Protein AF-A0A1Y1JVY6-F1 (afdb_monomer)

Sequence (253 aa):
MSEDYILNLIKKNENCSENNEECKLQLFKDLDDEVAQISCESYGCSIREVIKESVINLELKKFYTFFFNNFFDIEKYSENACACLGAWIQKKKNDYIKSDTIMTEMASWENNMEKLFNFIKETNSNERNKFCEWNSTVSQCILSTKTQSVSFDTQARYTKTFTSIPKIPPNSFKSSIKNVFFVCFILLIILLLTFIFLINLGKIQKFLYNTWNVKFLISNYRKNSHQFENYDDFPFVSENERYNMHYMLENNS

Structure (mmCIF, N/CA/C/O backbone):
data_AF-A0A1Y1JVY6-F1
#
_entry.id   AF-A0A1Y1JVY6-F1
#
loop_
_atom_site.group_PDB
_atom_site.id
_atom_site.type_symbol
_atom_site.label_atom_id
_atom_site.label_alt_id
_atom_site.label_comp_id
_atom_site.label_asym_id
_atom_site.label_entity_id
_atom_site.label_seq_id
_atom_site.pdbx_PDB_ins_code
_atom_site.Cartn_x
_atom_site.Cartn_y
_atom_site.Cartn_z
_atom_site.occupancy
_atom_site.B_iso_or_equiv
_atom_site.auth_seq_id
_atom_site.auth_comp_id
_atom_site.auth_asym_id
_atom_site.auth_atom_id
_atom_site.pdbx_PDB_model_num
ATOM 1 N N . MET A 1 1 ? -21.927 9.565 -4.230 1.00 46.50 1 MET A N 1
ATOM 2 C CA . MET A 1 1 ? -20.595 9.622 -3.595 1.00 46.50 1 MET A CA 1
ATOM 3 C C . MET A 1 1 ? -20.193 8.197 -3.290 1.00 46.50 1 MET A C 1
ATOM 5 O O . MET A 1 1 ? -21.046 7.458 -2.813 1.00 46.50 1 MET A O 1
ATOM 9 N N . SER A 1 2 ? -18.973 7.804 -3.662 1.00 54.97 2 SER A N 1
ATOM 10 C CA . SER A 1 2 ? -18.409 6.512 -3.259 1.00 54.97 2 SER A CA 1
ATOM 11 C C . SER A 1 2 ? -18.249 6.523 -1.744 1.00 54.97 2 SER A C 1
ATOM 13 O O . SER A 1 2 ? -17.773 7.514 -1.199 1.00 54.97 2 SER A O 1
ATOM 15 N N . GLU A 1 3 ? -18.706 5.475 -1.073 1.00 68.75 3 GLU A N 1
ATOM 16 C CA . GLU A 1 3 ? -18.538 5.319 0.370 1.00 68.75 3 GLU A CA 1
ATOM 17 C C . GLU A 1 3 ? -17.042 5.166 0.695 1.00 68.75 3 GLU A C 1
ATOM 19 O O . GLU A 1 3 ? -16.315 4.530 -0.073 1.00 68.75 3 GLU A O 1
ATOM 24 N N . ASP A 1 4 ? -16.569 5.761 1.795 1.00 81.00 4 ASP A N 1
ATOM 25 C CA . ASP A 1 4 ? -15.179 5.605 2.235 1.00 81.00 4 ASP A CA 1
ATOM 26 C C . ASP A 1 4 ? -14.942 4.169 2.718 1.00 81.00 4 ASP A C 1
ATOM 28 O O . ASP A 1 4 ? -15.278 3.769 3.840 1.00 81.00 4 ASP A O 1
ATOM 32 N N . TYR A 1 5 ? -14.421 3.362 1.801 1.00 86.69 5 TYR A N 1
ATOM 33 C CA . TYR A 1 5 ? -14.306 1.926 1.976 1.00 86.69 5 TYR A CA 1
ATOM 34 C C . TYR A 1 5 ? -13.268 1.558 3.041 1.00 86.69 5 TYR A C 1
ATOM 36 O O . TYR A 1 5 ? -13.477 0.619 3.812 1.00 86.69 5 TYR A O 1
ATOM 44 N N . ILE A 1 6 ? -12.181 2.330 3.144 1.00 88.19 6 ILE A N 1
ATOM 45 C CA . ILE A 1 6 ? -11.149 2.112 4.163 1.00 88.19 6 ILE A CA 1
ATOM 46 C C . ILE A 1 6 ? -11.748 2.327 5.554 1.00 88.19 6 ILE A C 1
ATOM 48 O O . ILE A 1 6 ? -11.565 1.486 6.439 1.00 88.19 6 ILE A O 1
ATOM 52 N N . LEU A 1 7 ? -12.507 3.408 5.755 1.00 88.44 7 LEU A N 1
ATOM 53 C CA . LEU A 1 7 ? -13.179 3.668 7.025 1.00 88.44 7 LEU A CA 1
ATOM 54 C C . LEU A 1 7 ? -14.169 2.557 7.383 1.00 88.44 7 LEU A C 1
ATOM 56 O O . LEU A 1 7 ? -14.255 2.146 8.542 1.00 88.44 7 LEU A O 1
ATOM 60 N N . ASN A 1 8 ? -14.901 2.052 6.393 1.00 89.62 8 ASN A N 1
ATOM 61 C CA . ASN A 1 8 ? -15.856 0.967 6.586 1.00 89.62 8 ASN A CA 1
ATOM 62 C C . ASN A 1 8 ? -15.181 -0.343 7.007 1.00 89.62 8 ASN A C 1
ATOM 64 O O . ASN A 1 8 ? -15.677 -1.016 7.915 1.00 89.62 8 ASN A O 1
ATOM 68 N N . LEU A 1 9 ? -14.030 -0.684 6.424 1.00 90.00 9 LEU A N 1
ATOM 69 C CA . LEU A 1 9 ? -13.242 -1.846 6.847 1.00 90.00 9 LEU A CA 1
ATOM 70 C C . LEU A 1 9 ? -12.713 -1.698 8.276 1.00 90.00 9 LEU A C 1
ATOM 72 O O . LEU A 1 9 ? -12.758 -2.662 9.044 1.00 90.00 9 LEU A O 1
ATOM 76 N N . ILE A 1 10 ? -12.269 -0.497 8.657 1.00 88.25 10 ILE A N 1
ATOM 77 C CA . ILE A 1 10 ? -11.841 -0.212 10.032 1.00 88.25 10 ILE A CA 1
ATOM 78 C C . ILE A 1 10 ? -13.014 -0.424 10.997 1.00 88.25 10 ILE A C 1
ATOM 80 O O . ILE A 1 10 ? -12.903 -1.228 11.920 1.00 88.25 10 ILE A O 1
ATOM 84 N N . LYS A 1 11 ? -14.169 0.202 10.737 1.00 88.06 11 LYS A N 1
ATOM 85 C CA . LYS A 1 11 ? -15.381 0.081 11.572 1.00 88.06 11 LYS A CA 1
ATOM 86 C C . LYS A 1 11 ? -15.907 -1.349 11.674 1.00 88.06 11 LYS A C 1
ATOM 88 O O . LYS A 1 11 ? -16.340 -1.782 12.739 1.00 88.06 11 LYS A O 1
ATOM 93 N N . LYS A 1 12 ? -15.854 -2.117 10.583 1.00 86.75 12 LYS A N 1
ATOM 94 C CA . LYS A 1 12 ? -16.217 -3.544 10.580 1.00 86.75 12 LYS A CA 1
ATOM 95 C C . LYS A 1 12 ? -15.376 -4.330 11.593 1.00 86.75 12 LYS A C 1
ATOM 97 O O . LYS A 1 12 ? -15.912 -5.188 12.293 1.00 86.75 12 LYS A O 1
ATOM 102 N N . ASN A 1 13 ? -14.087 -4.013 11.694 1.00 84.06 13 ASN A N 1
ATOM 103 C CA . ASN A 1 13 ? -13.144 -4.698 12.576 1.00 84.06 13 ASN A CA 1
ATOM 104 C C . ASN A 1 13 ? -13.114 -4.138 14.014 1.00 84.06 13 ASN A C 1
ATOM 106 O O . ASN A 1 13 ? -12.553 -4.786 14.895 1.00 84.06 13 ASN A O 1
ATOM 110 N N . GLU A 1 14 ? -13.778 -3.010 14.301 1.00 81.12 14 GLU A N 1
ATOM 111 C CA . GLU A 1 14 ? -13.960 -2.505 15.677 1.00 81.12 14 GLU A CA 1
ATOM 112 C C . GLU A 1 14 ? -14.798 -3.448 16.556 1.00 81.12 14 GLU A C 1
ATOM 114 O O . GLU A 1 14 ? -14.671 -3.418 17.775 1.00 81.12 14 GLU A O 1
ATOM 119 N N . ASN A 1 15 ? -15.643 -4.294 15.955 1.00 75.56 15 ASN A N 1
ATOM 120 C CA . ASN A 1 15 ? -16.515 -5.244 16.663 1.00 75.56 15 ASN A CA 1
ATOM 121 C C . ASN A 1 15 ? -15.941 -6.667 16.748 1.00 75.56 15 ASN A C 1
ATOM 123 O O . ASN A 1 15 ? -16.681 -7.629 16.985 1.00 75.56 15 ASN A O 1
ATOM 127 N N . CYS A 1 16 ? -14.644 -6.817 16.510 1.00 77.50 16 CYS A N 1
ATOM 128 C CA . CYS A 1 16 ? -13.973 -8.103 16.533 1.00 77.50 16 CYS A CA 1
ATOM 129 C C . CYS A 1 16 ? -14.046 -8.763 17.930 1.00 77.50 16 CYS A C 1
ATOM 131 O O . CYS A 1 16 ? -13.965 -8.112 18.975 1.00 77.50 16 CYS A O 1
ATOM 133 N N . SER A 1 17 ? -14.276 -10.080 17.950 1.00 75.25 17 SER A N 1
ATOM 134 C CA . SER A 1 17 ? -14.470 -10.868 19.179 1.00 75.25 17 SER A CA 1
ATOM 135 C C . SER A 1 17 ? -13.177 -11.410 19.787 1.00 75.25 17 SER A C 1
ATOM 137 O O . SER A 1 17 ? -13.212 -11.991 20.869 1.00 75.25 17 SER A O 1
ATOM 139 N N . GLU A 1 18 ? -12.065 -11.281 19.073 1.00 79.81 18 GLU A N 1
ATOM 140 C CA . GLU A 1 18 ? -10.758 -11.800 19.471 1.00 79.81 18 GLU A CA 1
ATOM 141 C C . GLU A 1 18 ? -9.966 -10.743 20.254 1.00 79.81 18 GLU A C 1
ATOM 143 O O . GLU A 1 18 ? -10.499 -9.703 20.642 1.00 79.81 18 GLU A O 1
ATOM 148 N N . ASN A 1 19 ? -8.695 -11.017 20.554 1.00 84.00 19 ASN A N 1
ATOM 149 C CA . ASN A 1 19 ? -7.827 -10.024 21.185 1.00 84.00 19 ASN A CA 1
ATOM 150 C C . ASN A 1 19 ? -7.415 -8.927 20.179 1.00 84.00 19 ASN A C 1
ATOM 152 O O . ASN A 1 19 ? -7.434 -9.141 18.970 1.00 84.00 19 ASN A O 1
ATOM 156 N N . ASN A 1 20 ? -6.992 -7.762 20.685 1.00 83.38 20 ASN A N 1
ATOM 157 C CA . ASN A 1 20 ? -6.658 -6.593 19.858 1.00 83.38 20 ASN A CA 1
ATOM 158 C C . ASN A 1 20 ? -5.642 -6.888 18.732 1.00 83.38 20 ASN A C 1
ATOM 160 O O . ASN A 1 20 ? -5.796 -6.387 17.621 1.00 83.38 20 ASN A O 1
ATOM 164 N N . GLU A 1 21 ? -4.612 -7.700 18.994 1.00 85.50 21 GLU A N 1
ATOM 165 C CA . GLU A 1 21 ? -3.596 -8.014 17.979 1.00 85.50 21 GLU A CA 1
ATOM 166 C C . GLU A 1 21 ? -4.161 -8.890 16.858 1.00 85.50 21 GLU A C 1
ATOM 168 O O . GLU A 1 21 ? -3.872 -8.651 15.688 1.00 85.50 21 GLU A O 1
ATOM 173 N N . GLU A 1 22 ? -5.006 -9.864 17.187 1.00 86.38 22 GLU A N 1
ATOM 174 C CA . GLU A 1 22 ? -5.654 -10.729 16.198 1.00 86.38 22 GLU A CA 1
ATOM 175 C C . GLU A 1 22 ? -6.637 -9.939 15.326 1.00 86.38 22 GLU A C 1
ATOM 177 O O . GLU A 1 22 ? -6.573 -9.999 14.097 1.00 86.38 22 GLU A O 1
ATOM 182 N N . CYS A 1 23 ? -7.436 -9.068 15.947 1.00 87.25 23 CYS A N 1
ATOM 183 C CA . CYS A 1 23 ? -8.331 -8.152 15.243 1.00 87.25 23 CYS A CA 1
ATOM 184 C C . CYS A 1 23 ? -7.572 -7.207 14.304 1.00 87.25 23 CYS A C 1
ATOM 186 O O . CYS A 1 23 ? -8.002 -6.943 13.181 1.00 87.25 23 CYS A O 1
ATOM 188 N N . LYS A 1 24 ? -6.410 -6.712 14.739 1.00 89.31 24 LYS A N 1
ATOM 189 C CA . LYS A 1 24 ? -5.551 -5.843 13.931 1.00 89.31 24 LYS A CA 1
ATOM 190 C C . LYS A 1 24 ? -4.929 -6.596 12.758 1.00 89.31 24 LYS A C 1
ATOM 192 O O . LYS A 1 24 ? -4.881 -6.063 11.650 1.00 89.31 24 LYS A O 1
ATOM 197 N N . LEU A 1 25 ? -4.475 -7.830 12.977 1.00 90.38 25 LEU A N 1
ATOM 198 C CA . LEU A 1 25 ? -3.987 -8.697 11.905 1.00 90.38 25 LEU A CA 1
ATOM 199 C C . LEU A 1 25 ? -5.086 -8.980 10.878 1.00 90.38 25 LEU A C 1
ATOM 201 O O . LEU A 1 25 ? -4.812 -8.915 9.680 1.00 90.38 25 LEU A O 1
ATOM 205 N N . GLN A 1 26 ? -6.318 -9.229 11.328 1.00 91.62 26 GLN A N 1
ATOM 206 C CA . GLN A 1 26 ? -7.457 -9.445 10.441 1.00 91.62 26 GLN A CA 1
ATOM 207 C C . GLN A 1 26 ? -7.818 -8.182 9.651 1.00 91.62 26 GLN A C 1
ATOM 209 O O . GLN A 1 26 ? -7.972 -8.265 8.437 1.00 91.62 26 GLN A O 1
ATOM 214 N N . LEU A 1 27 ? -7.856 -7.007 10.290 1.00 92.94 27 LEU A N 1
ATOM 215 C CA . LEU A 1 27 ? -8.049 -5.728 9.599 1.00 92.94 27 LEU A CA 1
ATOM 216 C C . LEU A 1 27 ? -6.992 -5.511 8.508 1.00 92.94 27 LEU A C 1
ATOM 218 O O . LEU A 1 27 ? -7.317 -5.135 7.385 1.00 92.94 27 LEU A O 1
ATOM 222 N N . PHE A 1 28 ? -5.718 -5.743 8.827 1.00 94.19 28 PHE A N 1
ATOM 223 C CA . PHE A 1 28 ? -4.637 -5.562 7.860 1.00 94.19 28 PHE A CA 1
ATOM 224 C C . PHE A 1 28 ? -4.713 -6.569 6.722 1.00 94.19 28 PHE A C 1
ATOM 226 O O . PHE A 1 28 ? -4.396 -6.216 5.593 1.00 94.19 28 PHE A O 1
ATOM 233 N N . LYS A 1 29 ? -5.145 -7.798 7.005 1.00 94.00 29 LYS A N 1
ATOM 234 C CA . LYS A 1 29 ? -5.391 -8.801 5.976 1.00 94.00 29 LYS A CA 1
ATOM 235 C C . LYS A 1 29 ? -6.541 -8.387 5.058 1.00 94.00 29 LYS A C 1
ATOM 237 O O . LYS A 1 29 ? -6.348 -8.412 3.853 1.00 94.00 29 LYS A O 1
ATOM 242 N N . ASP A 1 30 ? -7.672 -7.948 5.614 1.00 93.69 30 ASP A N 1
ATOM 243 C CA . ASP A 1 30 ? -8.814 -7.449 4.838 1.00 93.69 30 ASP A CA 1
ATOM 244 C C . ASP A 1 30 ? -8.366 -6.300 3.911 1.00 93.69 30 ASP A C 1
ATOM 246 O O . ASP A 1 30 ? -8.620 -6.335 2.714 1.00 93.69 30 ASP A O 1
ATOM 250 N N . LEU A 1 31 ? -7.619 -5.318 4.429 1.00 94.81 31 LEU A N 1
ATOM 251 C CA . LEU A 1 31 ? -7.081 -4.216 3.620 1.00 94.81 31 LEU A CA 1
ATOM 252 C C . LEU A 1 31 ? -6.074 -4.689 2.554 1.00 94.81 31 LEU A C 1
ATOM 254 O O . LEU A 1 31 ? -6.042 -4.162 1.443 1.00 94.81 31 LEU A O 1
ATOM 258 N N . ASP A 1 32 ? -5.231 -5.668 2.882 1.00 94.88 32 ASP A N 1
ATOM 259 C CA . ASP A 1 32 ? -4.245 -6.225 1.956 1.00 94.88 32 ASP A CA 1
ATOM 260 C C . ASP A 1 32 ? -4.912 -7.004 0.810 1.00 94.88 32 ASP A C 1
ATOM 262 O O . ASP A 1 32 ? -4.487 -6.865 -0.341 1.00 94.88 32 ASP A O 1
ATOM 266 N N . ASP A 1 33 ? -5.958 -7.776 1.114 1.00 94.25 33 ASP A N 1
ATOM 267 C CA . ASP A 1 33 ? -6.742 -8.546 0.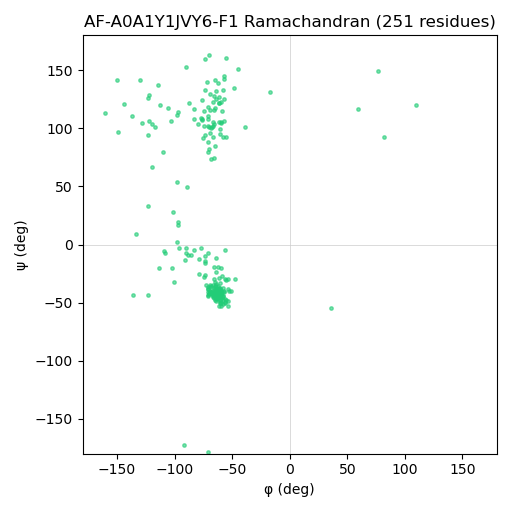144 1.00 94.25 33 ASP A CA 1
ATOM 268 C C . ASP A 1 33 ? -7.455 -7.613 -0.850 1.00 94.25 33 ASP A C 1
ATOM 270 O O . ASP A 1 33 ? -7.525 -7.908 -2.043 1.00 94.25 33 ASP A O 1
ATOM 274 N N . GLU A 1 34 ? -7.917 -6.451 -0.393 1.00 93.19 34 GLU A N 1
ATOM 275 C CA . GLU A 1 34 ? -8.564 -5.436 -1.234 1.00 93.19 34 GLU A CA 1
ATOM 276 C C . GLU A 1 34 ? -7.576 -4.745 -2.179 1.00 93.19 34 GLU A C 1
ATOM 278 O O . GLU A 1 34 ? -7.841 -4.597 -3.374 1.00 93.19 34 GLU A O 1
ATOM 283 N N . VAL A 1 35 ? -6.378 -4.405 -1.691 1.00 92.50 35 VAL A N 1
ATOM 284 C CA . VAL A 1 35 ? -5.298 -3.904 -2.559 1.00 92.50 35 VAL A CA 1
ATOM 285 C C . VAL A 1 35 ? -4.933 -4.942 -3.624 1.00 92.50 35 VAL A C 1
ATOM 287 O O . VAL A 1 35 ? -4.707 -4.585 -4.782 1.00 92.50 35 VAL A O 1
ATOM 290 N N . ALA A 1 36 ? -4.882 -6.226 -3.256 1.00 90.94 36 ALA A N 1
ATOM 291 C CA . ALA A 1 36 ? -4.521 -7.303 -4.174 1.00 90.94 36 ALA A CA 1
ATOM 292 C C . ALA A 1 36 ? -5.544 -7.494 -5.308 1.00 90.94 36 ALA A C 1
ATOM 294 O O . ALA A 1 36 ? -5.153 -7.884 -6.412 1.00 90.94 36 ALA A O 1
ATOM 295 N N . GLN A 1 37 ? -6.822 -7.188 -5.055 1.00 89.44 37 GLN A N 1
ATOM 296 C CA . GLN A 1 37 ? -7.905 -7.263 -6.041 1.00 89.44 37 GLN A CA 1
ATOM 297 C C . GLN A 1 37 ? -7.866 -6.139 -7.086 1.00 89.44 37 GLN A C 1
ATOM 299 O O . GLN A 1 37 ? -8.516 -6.257 -8.127 1.00 89.44 37 GLN A O 1
ATOM 304 N N . ILE A 1 38 ? -7.091 -5.070 -6.865 1.00 86.25 38 ILE A N 1
ATOM 305 C CA . ILE A 1 38 ? -6.953 -4.007 -7.862 1.00 86.25 38 ILE A CA 1
ATOM 306 C C . ILE A 1 38 ? -6.253 -4.538 -9.113 1.00 86.25 38 ILE A C 1
ATOM 308 O O . ILE A 1 38 ? -5.063 -4.868 -9.107 1.00 86.25 38 ILE A O 1
ATOM 312 N N . SER A 1 39 ? -6.991 -4.539 -10.223 1.00 84.12 39 SER A N 1
ATOM 313 C CA . SER A 1 39 ? -6.426 -4.766 -11.548 1.00 84.12 39 SER A CA 1
ATOM 314 C C . SER A 1 39 ? -5.847 -3.467 -12.103 1.00 84.12 39 SER A C 1
ATOM 316 O O . SER A 1 39 ? -6.565 -2.502 -12.353 1.00 84.12 39 SER A O 1
ATOM 318 N N . CYS A 1 40 ? -4.535 -3.462 -12.325 1.00 77.94 40 CYS A N 1
ATOM 319 C CA . CYS A 1 40 ? -3.830 -2.389 -13.027 1.00 77.94 40 CYS A CA 1
ATOM 320 C C . CYS A 1 40 ? -3.601 -2.715 -14.516 1.00 77.94 40 CYS A C 1
ATOM 322 O O . CYS A 1 40 ? -2.684 -2.158 -15.124 1.00 77.94 40 CYS A O 1
ATOM 324 N N . GLU A 1 41 ? -4.359 -3.653 -15.091 1.00 71.81 41 GLU A N 1
ATOM 325 C CA . GLU A 1 41 ? -4.296 -3.987 -16.521 1.00 71.81 41 GLU A CA 1
ATOM 326 C C . GLU A 1 41 ? -4.887 -2.855 -17.392 1.00 71.81 41 GLU A C 1
ATOM 328 O O . GLU A 1 41 ? -5.269 -1.817 -16.866 1.00 71.81 41 GLU A O 1
ATOM 333 N N . SER A 1 42 ? -4.930 -3.042 -18.719 1.00 50.00 42 SER A N 1
ATOM 334 C CA . SER A 1 42 ? -5.542 -2.241 -19.813 1.00 50.00 42 SER A CA 1
ATOM 335 C C . SER A 1 42 ? -5.545 -0.699 -19.745 1.00 50.00 42 SER A C 1
ATOM 337 O O . SER A 1 42 ? -5.088 -0.064 -20.691 1.00 50.00 42 SER A O 1
ATOM 339 N N . TYR A 1 43 ? -6.056 -0.088 -18.677 1.00 52.50 43 TYR A N 1
ATOM 340 C CA . TYR A 1 43 ? -6.112 1.363 -18.444 1.00 52.50 43 TYR A CA 1
ATOM 341 C C . TYR A 1 43 ? -5.160 1.849 -17.337 1.00 52.50 43 TYR A C 1
ATOM 343 O O . TYR A 1 43 ? -4.966 3.053 -17.179 1.00 52.50 43 TYR A O 1
ATOM 351 N N . GLY A 1 44 ? -4.498 0.921 -16.641 1.00 62.47 44 GLY A N 1
ATOM 352 C CA . GLY A 1 44 ? -3.448 1.193 -15.671 1.00 62.47 44 GLY A CA 1
ATOM 353 C C . GLY A 1 44 ? -3.959 1.695 -14.322 1.00 62.47 44 GLY A C 1
ATOM 354 O O . GLY A 1 44 ? -4.942 2.420 -14.209 1.00 62.47 44 GLY A O 1
ATOM 355 N N . CYS A 1 45 ? -3.214 1.361 -13.275 1.00 73.88 45 CYS A N 1
ATOM 356 C CA . CYS A 1 45 ? -3.248 2.094 -12.016 1.00 73.88 45 CYS A CA 1
ATOM 357 C C . CYS A 1 45 ? -2.572 3.451 -12.230 1.00 73.88 45 CYS A C 1
ATOM 359 O O . CYS A 1 45 ? -1.349 3.574 -12.124 1.00 73.88 45 CYS A O 1
ATOM 361 N N . SER A 1 46 ? -3.361 4.438 -12.653 1.00 68.94 46 SER A N 1
ATOM 362 C CA . SER A 1 46 ? -2.896 5.787 -12.960 1.00 68.94 46 SER A CA 1
ATOM 363 C C . SER A 1 46 ? -3.311 6.747 -11.857 1.00 68.94 46 SER A C 1
ATOM 365 O O . SER A 1 46 ? -4.491 6.999 -11.649 1.00 68.94 46 SER A O 1
ATOM 367 N N . ILE A 1 47 ? -2.313 7.331 -11.203 1.00 68.81 47 ILE A N 1
ATOM 368 C CA . ILE A 1 47 ? -2.470 8.382 -10.188 1.00 68.81 47 ILE A CA 1
ATOM 369 C C . ILE A 1 47 ? -1.652 9.599 -10.631 1.00 68.81 47 ILE A C 1
ATOM 371 O O . ILE A 1 47 ? -1.030 10.294 -9.829 1.00 68.81 47 ILE A O 1
ATOM 375 N N . ARG A 1 48 ? -1.582 9.797 -11.957 1.00 63.06 48 ARG A N 1
ATOM 376 C CA . ARG A 1 48 ? -0.682 10.746 -12.632 1.00 63.06 48 ARG A CA 1
ATOM 377 C C . ARG A 1 48 ? -0.838 12.179 -12.141 1.00 63.06 48 ARG A C 1
ATOM 379 O O . ARG A 1 48 ? 0.129 12.932 -12.176 1.00 63.06 48 ARG A O 1
ATOM 386 N N . GLU A 1 49 ? -2.037 12.539 -11.695 1.00 64.00 49 GLU A N 1
ATOM 387 C CA . GLU A 1 49 ? -2.342 13.867 -11.160 1.00 64.00 49 GLU A CA 1
ATOM 388 C C . GLU A 1 49 ? -1.600 14.152 -9.844 1.00 64.00 49 GLU A C 1
ATOM 390 O O . GLU A 1 49 ? -1.402 15.310 -9.491 1.00 64.00 49 GLU A O 1
ATOM 395 N N . VAL A 1 50 ? -1.126 13.108 -9.153 1.00 68.19 50 VAL A N 1
ATOM 396 C CA . VAL A 1 50 ? -0.576 13.195 -7.794 1.00 68.19 50 VAL A CA 1
ATOM 397 C C . VAL A 1 50 ? 0.858 12.664 -7.706 1.00 68.19 50 VAL A C 1
ATOM 399 O O . VAL A 1 50 ? 1.729 13.277 -7.085 1.00 68.19 50 VAL A O 1
ATOM 402 N N . ILE A 1 51 ? 1.138 11.530 -8.352 1.00 74.50 51 ILE A N 1
ATOM 403 C CA . ILE A 1 51 ? 2.439 10.853 -8.326 1.00 74.50 51 ILE A CA 1
ATOM 404 C C . ILE A 1 51 ? 2.951 10.730 -9.766 1.00 74.50 51 ILE A C 1
ATOM 406 O O . ILE A 1 51 ? 2.248 10.239 -10.650 1.00 74.50 51 ILE A O 1
ATOM 410 N N . LYS A 1 52 ? 4.196 11.168 -10.016 1.00 63.97 52 LYS A N 1
ATOM 411 C CA . LYS A 1 52 ? 4.836 11.047 -11.340 1.00 63.97 52 LYS A CA 1
ATOM 412 C C . LYS A 1 52 ? 4.855 9.579 -11.784 1.00 63.97 52 LYS A C 1
ATOM 414 O O . LYS A 1 52 ? 5.105 8.693 -10.972 1.00 63.97 52 LYS A O 1
ATOM 419 N N . GLU A 1 53 ? 4.697 9.335 -13.087 1.00 60.97 53 GLU A N 1
ATOM 420 C CA . GLU A 1 53 ? 4.668 7.993 -13.710 1.00 60.97 53 GLU A CA 1
ATOM 421 C C . GLU A 1 53 ? 5.896 7.102 -13.454 1.00 60.97 53 GLU A C 1
ATOM 423 O O . GLU A 1 53 ? 5.912 5.945 -13.864 1.00 60.97 53 GLU A O 1
ATOM 428 N N . SER A 1 54 ? 6.926 7.617 -12.784 1.00 63.09 54 SER A N 1
ATOM 429 C CA . SER A 1 54 ? 8.170 6.909 -12.497 1.00 63.09 54 SER A CA 1
ATOM 430 C C . SER A 1 54 ? 8.046 5.787 -11.464 1.00 63.09 54 SER A C 1
ATOM 432 O O . SER A 1 54 ? 9.025 5.078 -11.263 1.00 63.09 54 SER A O 1
ATOM 434 N N . VAL A 1 55 ? 6.901 5.615 -10.793 1.00 66.56 55 VAL A N 1
ATOM 435 C CA . VAL A 1 55 ? 6.632 4.373 -10.046 1.00 66.56 55 VAL A CA 1
ATOM 436 C C . VAL A 1 55 ? 6.448 3.283 -11.094 1.00 66.56 55 VAL A C 1
ATOM 438 O O . VAL A 1 55 ? 5.540 3.379 -11.916 1.00 66.56 55 VAL A O 1
ATOM 441 N N . ILE A 1 56 ? 7.323 2.283 -11.137 1.00 70.44 56 ILE A N 1
ATOM 442 C CA . ILE A 1 56 ? 7.266 1.203 -12.131 1.00 70.44 56 ILE A CA 1
ATOM 443 C C . ILE A 1 56 ? 6.638 -0.034 -11.487 1.00 70.44 56 ILE A C 1
ATOM 445 O O . ILE A 1 56 ? 5.902 -0.763 -12.156 1.00 70.44 56 ILE A O 1
ATOM 449 N N . ASN A 1 57 ? 6.848 -0.227 -10.183 1.00 85.69 57 ASN A N 1
ATOM 450 C CA . ASN A 1 57 ? 6.375 -1.388 -9.458 1.00 85.69 57 ASN A CA 1
ATOM 451 C C . ASN A 1 57 ? 4.841 -1.464 -9.377 1.00 85.69 57 ASN A C 1
ATOM 453 O O . ASN A 1 57 ? 4.156 -0.538 -8.936 1.00 85.69 57 ASN A O 1
ATOM 457 N N . LEU A 1 58 ? 4.307 -2.619 -9.776 1.00 85.38 58 LEU A N 1
ATOM 458 C CA . LEU A 1 58 ? 2.871 -2.871 -9.847 1.00 85.38 58 LEU A CA 1
ATOM 459 C C . LEU A 1 58 ? 2.191 -2.844 -8.472 1.00 85.38 58 LEU A C 1
ATOM 461 O O . LEU A 1 58 ? 1.101 -2.297 -8.347 1.00 85.38 58 LEU A O 1
ATOM 465 N N . GLU A 1 59 ? 2.830 -3.400 -7.444 1.00 88.38 59 GLU A N 1
ATOM 466 C CA . GLU A 1 59 ? 2.253 -3.495 -6.098 1.00 88.38 59 GLU A CA 1
ATOM 467 C C . GLU A 1 59 ? 2.185 -2.122 -5.422 1.00 88.38 59 GLU A C 1
ATOM 469 O O . GLU A 1 59 ? 1.169 -1.775 -4.817 1.00 88.38 59 GLU A O 1
ATOM 474 N N . LEU A 1 60 ? 3.207 -1.280 -5.618 1.00 88.25 60 LEU A N 1
ATOM 475 C CA . LEU A 1 60 ? 3.147 0.122 -5.198 1.00 88.25 60 LEU A CA 1
ATOM 476 C C . LEU A 1 60 ? 2.038 0.887 -5.922 1.00 88.25 60 LEU A C 1
ATOM 478 O O . LEU A 1 60 ? 1.288 1.624 -5.283 1.00 88.25 60 LEU A O 1
ATOM 482 N N . LYS A 1 61 ? 1.889 0.692 -7.238 1.00 87.06 61 LYS A N 1
ATOM 483 C CA . LYS A 1 61 ? 0.799 1.317 -8.001 1.00 87.06 61 LYS A CA 1
ATOM 484 C C . LYS A 1 61 ? -0.574 0.904 -7.487 1.00 87.06 61 LYS A C 1
ATOM 486 O O . LYS A 1 61 ? -1.413 1.783 -7.296 1.00 87.06 61 LYS A O 1
ATOM 491 N N . LYS A 1 62 ? -0.799 -0.394 -7.249 1.00 90.25 62 LYS A N 1
ATOM 492 C CA . LYS A 1 62 ? -2.048 -0.901 -6.659 1.00 90.25 62 LYS A CA 1
ATOM 493 C C . LYS A 1 62 ? -2.315 -0.237 -5.322 1.00 90.25 62 LYS A C 1
ATOM 495 O O . LYS A 1 62 ? -3.400 0.289 -5.122 1.00 90.25 62 LYS A O 1
ATOM 500 N N . PHE A 1 63 ? -1.316 -0.205 -4.443 1.00 92.06 63 PHE A N 1
ATOM 501 C CA . PHE A 1 63 ? -1.454 0.393 -3.121 1.00 92.06 63 PHE A CA 1
ATOM 502 C C . PHE A 1 63 ? -1.834 1.873 -3.191 1.00 92.06 63 PHE A C 1
ATOM 504 O O . PHE A 1 63 ? -2.840 2.270 -2.609 1.00 92.06 63 PHE A O 1
ATOM 511 N N . TYR A 1 64 ? -1.077 2.683 -3.933 1.00 89.38 64 TYR A N 1
ATOM 512 C CA . TYR A 1 64 ? -1.384 4.105 -4.053 1.00 89.38 64 TYR A CA 1
ATOM 513 C C . TYR A 1 64 ? -2.754 4.332 -4.711 1.00 89.38 64 TYR A C 1
ATOM 515 O O . TYR A 1 64 ? -3.471 5.245 -4.317 1.00 89.38 64 TYR A O 1
ATOM 523 N N . THR A 1 65 ? -3.139 3.493 -5.680 1.00 88.31 65 THR A N 1
ATOM 524 C CA . THR A 1 65 ? -4.425 3.609 -6.388 1.00 88.31 65 THR A CA 1
ATOM 525 C C . THR A 1 65 ? -5.578 3.236 -5.472 1.00 88.31 65 THR A C 1
ATOM 527 O O . THR A 1 65 ? -6.570 3.954 -5.421 1.00 88.31 65 THR A O 1
ATOM 530 N N . PHE A 1 66 ? -5.436 2.148 -4.712 1.00 90.06 66 PHE A N 1
ATOM 531 C CA . PHE A 1 66 ? -6.391 1.755 -3.683 1.00 90.06 66 PHE A CA 1
ATOM 532 C C . PHE A 1 66 ? -6.585 2.887 -2.689 1.00 90.06 66 PHE A C 1
ATOM 534 O O . PHE A 1 66 ? -7.715 3.282 -2.429 1.00 90.06 66 PHE A O 1
ATOM 541 N N . PHE A 1 67 ? -5.480 3.423 -2.176 1.00 89.44 67 PHE A N 1
ATOM 542 C CA . PHE A 1 67 ? -5.513 4.484 -1.188 1.00 89.44 67 PHE A CA 1
ATOM 543 C C . PHE A 1 67 ? -6.211 5.731 -1.735 1.00 89.44 67 PHE A C 1
ATOM 545 O O . PHE A 1 67 ? -7.148 6.225 -1.121 1.00 89.44 67 PHE A O 1
ATOM 552 N N . PHE A 1 68 ? -5.812 6.188 -2.923 1.00 86.69 68 PHE A N 1
ATOM 553 C CA . PHE A 1 68 ? -6.411 7.343 -3.588 1.00 86.69 68 PHE A CA 1
ATOM 554 C C . PHE A 1 68 ? -7.918 7.182 -3.817 1.00 86.69 68 PHE A C 1
ATOM 556 O O . PHE A 1 68 ? -8.686 8.100 -3.558 1.00 86.69 68 PHE A O 1
ATOM 563 N N . ASN A 1 69 ? -8.336 6.004 -4.284 1.00 84.75 69 ASN A N 1
ATOM 564 C CA . ASN A 1 69 ? -9.715 5.736 -4.680 1.00 84.75 69 ASN A CA 1
ATOM 565 C C . ASN A 1 69 ? -10.646 5.372 -3.523 1.00 84.75 69 ASN A C 1
ATOM 567 O O . ASN A 1 69 ? -11.824 5.142 -3.773 1.00 84.75 69 ASN A O 1
ATOM 571 N N . ASN A 1 70 ? -10.147 5.226 -2.297 1.00 85.50 70 ASN A N 1
ATOM 572 C CA . ASN A 1 70 ? -10.956 4.741 -1.175 1.00 85.50 70 ASN A CA 1
ATOM 573 C C . ASN A 1 70 ? -10.788 5.571 0.099 1.00 85.50 70 ASN A C 1
ATOM 575 O O . ASN A 1 70 ? -11.282 5.158 1.144 1.00 85.50 70 ASN A O 1
ATOM 579 N N . PHE A 1 71 ? -10.109 6.716 0.013 1.00 82.00 71 PHE A N 1
ATOM 580 C CA . PHE A 1 71 ? -9.863 7.616 1.133 1.00 82.00 71 PHE A CA 1
ATOM 581 C C . PHE A 1 71 ? -10.412 9.009 0.811 1.00 82.00 71 PHE A C 1
ATOM 583 O O . PHE A 1 71 ? -9.738 9.815 0.169 1.00 82.00 71 PHE A O 1
ATOM 590 N N . PHE A 1 72 ? -11.650 9.288 1.227 1.00 75.50 72 PHE A N 1
ATOM 591 C CA . PHE A 1 72 ? -12.359 10.523 0.861 1.00 75.50 72 PHE A CA 1
ATOM 592 C C . PHE A 1 72 ? -13.090 11.178 2.036 1.00 75.50 72 PHE A C 1
ATOM 594 O O . PHE A 1 72 ? -12.977 12.387 2.223 1.00 75.50 72 PHE A O 1
ATOM 601 N N . ASP A 1 73 ? -13.781 10.407 2.880 1.00 73.44 73 ASP A N 1
ATOM 602 C CA . ASP A 1 73 ? -14.559 10.945 4.004 1.00 73.44 73 ASP A CA 1
ATOM 603 C C . ASP A 1 73 ? -13.686 11.055 5.262 1.00 73.44 73 ASP A C 1
ATOM 605 O O . ASP A 1 73 ? -14.044 10.594 6.353 1.00 73.44 73 ASP A O 1
ATOM 609 N N . ILE A 1 74 ? -12.509 11.663 5.118 1.00 69.19 74 ILE A N 1
ATOM 610 C CA . ILE A 1 74 ? -11.498 11.669 6.177 1.00 69.19 74 ILE A CA 1
ATOM 611 C C . ILE A 1 74 ? -11.979 12.365 7.457 1.00 69.19 74 ILE A C 1
ATOM 613 O O . ILE A 1 74 ? -11.597 11.986 8.559 1.00 69.19 74 ILE A O 1
ATOM 617 N N . GLU A 1 75 ? -12.884 13.334 7.332 1.00 70.88 75 GLU A N 1
ATOM 618 C CA . GLU A 1 75 ? -13.514 14.031 8.458 1.00 70.88 75 GLU A CA 1
ATOM 619 C C . GLU A 1 75 ? -14.298 13.094 9.395 1.00 70.88 75 GLU A C 1
ATOM 621 O O . GLU A 1 75 ? -14.558 13.438 10.550 1.00 70.88 75 GLU A O 1
ATOM 626 N N . LYS A 1 76 ? -14.671 11.902 8.909 1.00 79.50 76 LYS A N 1
ATOM 627 C CA . LYS A 1 76 ? -15.392 10.873 9.668 1.00 79.50 76 LYS A CA 1
ATOM 628 C C . LYS A 1 76 ? -14.456 9.901 10.387 1.00 79.50 76 LYS A C 1
ATOM 630 O O . LYS A 1 76 ? -14.947 9.009 11.087 1.00 79.50 76 LYS A O 1
ATOM 635 N N . TYR A 1 77 ? -13.141 10.037 10.219 1.00 83.06 77 TYR A N 1
ATOM 636 C CA . TYR A 1 77 ? -12.169 9.214 10.927 1.00 83.06 77 TYR A CA 1
ATOM 637 C C . TYR A 1 77 ? -12.035 9.694 12.371 1.00 83.06 77 TYR A C 1
ATOM 639 O O . TYR A 1 77 ? -11.725 10.851 12.646 1.00 83.06 77 TYR A O 1
ATOM 647 N N . SER A 1 78 ? -12.246 8.774 13.311 1.00 84.75 78 SER A N 1
ATOM 648 C CA . SER A 1 78 ? -11.850 8.978 14.703 1.00 84.75 78 SER A CA 1
ATOM 649 C C . SER A 1 78 ? -10.321 8.953 14.830 1.00 84.75 78 SER A C 1
ATOM 651 O O . SER A 1 78 ? -9.627 8.419 13.963 1.00 84.75 78 SER A O 1
ATOM 653 N N . GLU A 1 79 ? -9.782 9.454 15.945 1.00 83.44 79 GLU A N 1
ATOM 654 C CA . GLU A 1 79 ? -8.342 9.357 16.239 1.00 83.44 79 GLU A CA 1
ATOM 655 C C . GLU A 1 79 ? -7.831 7.910 16.152 1.00 83.44 79 GLU A C 1
ATOM 657 O O . GLU A 1 79 ? -6.757 7.653 15.608 1.00 83.44 79 GLU A O 1
ATOM 662 N N . ASN A 1 80 ? -8.634 6.947 16.616 1.00 84.56 80 ASN A N 1
ATOM 663 C CA . ASN A 1 80 ? -8.305 5.528 16.532 1.00 84.56 80 ASN A CA 1
ATOM 664 C C . ASN A 1 80 ? -8.342 5.001 15.090 1.00 84.56 80 ASN A C 1
ATOM 666 O O . ASN A 1 80 ? -7.454 4.250 14.691 1.00 84.56 80 ASN A O 1
ATOM 670 N N . ALA A 1 81 ? -9.321 5.417 14.279 1.00 86.69 81 ALA A N 1
ATOM 671 C CA . ALA A 1 81 ? -9.360 5.038 12.868 1.00 86.69 81 ALA A CA 1
ATOM 672 C C . ALA A 1 81 ? -8.132 5.577 12.115 1.00 86.69 81 ALA A C 1
ATOM 674 O O . ALA A 1 81 ? -7.513 4.843 11.344 1.00 86.69 81 ALA A O 1
ATOM 675 N N . CYS A 1 82 ? -7.720 6.818 12.399 1.00 85.81 82 CYS A N 1
ATOM 676 C CA . CYS A 1 82 ? -6.470 7.377 11.887 1.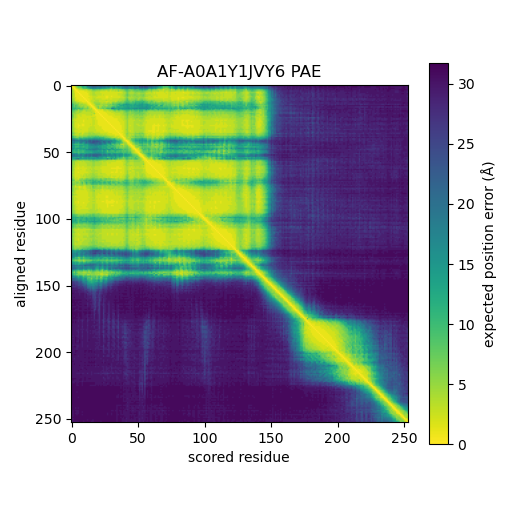00 85.81 82 CYS A CA 1
ATOM 677 C C . CYS A 1 82 ? -5.244 6.576 12.364 1.00 85.81 82 CYS A C 1
ATOM 679 O O . CYS A 1 82 ? -4.363 6.276 11.560 1.00 85.81 82 CYS A O 1
ATOM 681 N N . ALA A 1 83 ? -5.197 6.178 13.641 1.00 87.00 83 ALA A N 1
ATOM 682 C CA . ALA A 1 83 ? -4.116 5.359 14.195 1.00 87.00 83 ALA A CA 1
ATOM 683 C C . ALA A 1 83 ? -4.009 3.989 13.500 1.00 87.00 83 ALA A C 1
ATOM 685 O O . ALA A 1 83 ? -2.918 3.545 13.140 1.00 87.00 83 ALA A O 1
ATOM 686 N N . CYS A 1 84 ? -5.143 3.327 13.258 1.00 88.56 84 CYS A N 1
ATOM 687 C CA . CYS A 1 84 ? -5.201 2.051 12.547 1.00 88.56 84 CYS A CA 1
ATOM 688 C C . CYS A 1 84 ? -4.794 2.173 11.081 1.00 88.56 84 CYS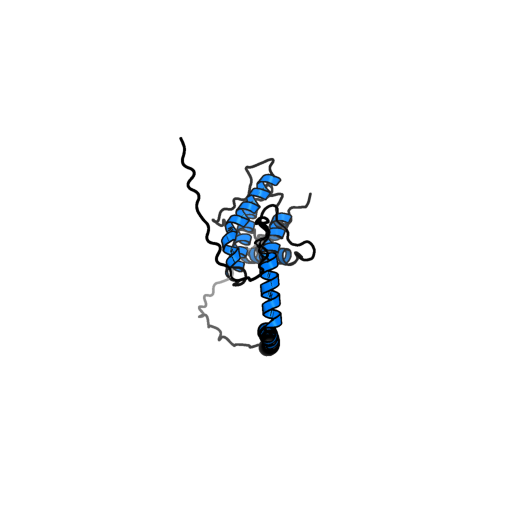 A C 1
ATOM 690 O O . CYS A 1 84 ? -4.018 1.344 10.596 1.00 88.56 84 CYS A O 1
ATOM 692 N N . LEU A 1 85 ? -5.236 3.233 10.403 1.00 89.31 85 LEU A N 1
ATOM 693 C CA . LEU A 1 85 ? -4.799 3.542 9.048 1.00 89.31 85 LEU A CA 1
ATOM 694 C C . LEU A 1 85 ? -3.281 3.765 8.988 1.00 89.31 85 LEU A C 1
ATOM 696 O O . LEU A 1 85 ? -2.595 3.132 8.186 1.00 89.31 85 LEU A O 1
ATOM 700 N N . GLY A 1 86 ? -2.736 4.602 9.876 1.00 88.38 86 GLY A N 1
ATOM 701 C CA . GLY A 1 86 ? -1.299 4.870 9.957 1.00 88.38 86 GLY A CA 1
ATOM 702 C C . GLY A 1 86 ? -0.480 3.609 10.247 1.00 88.38 86 GLY A C 1
ATOM 703 O O . GLY A 1 86 ? 0.535 3.357 9.594 1.00 88.38 86 GLY A O 1
ATOM 704 N N . ALA A 1 87 ? -0.953 2.761 11.163 1.00 89.00 87 ALA A N 1
ATOM 705 C CA . ALA A 1 87 ? -0.309 1.490 11.475 1.00 89.00 87 ALA A CA 1
ATOM 706 C C . ALA A 1 87 ? -0.289 0.528 10.270 1.00 89.00 87 ALA A C 1
ATOM 708 O O . ALA A 1 87 ? 0.725 -0.136 10.037 1.00 89.00 87 ALA A O 1
ATOM 709 N N . TRP A 1 88 ? -1.368 0.473 9.482 1.00 92.12 88 TRP A N 1
ATOM 710 C CA . TRP A 1 88 ? -1.416 -0.327 8.256 1.00 92.12 88 TRP A CA 1
ATOM 711 C C . TRP A 1 88 ? -0.459 0.204 7.180 1.00 92.12 88 TRP A C 1
ATOM 713 O O . TRP A 1 88 ? 0.314 -0.568 6.609 1.00 92.12 88 TRP A O 1
ATOM 723 N N . ILE A 1 89 ? -0.431 1.521 6.947 1.00 91.81 89 ILE A N 1
ATOM 724 C CA . ILE A 1 89 ? 0.496 2.140 5.986 1.00 91.81 89 ILE A CA 1
ATOM 725 C C . ILE A 1 89 ? 1.952 1.860 6.390 1.00 91.81 89 ILE A C 1
ATOM 727 O O . ILE A 1 89 ? 2.776 1.496 5.547 1.00 91.81 89 ILE A O 1
ATOM 731 N N . GLN A 1 90 ? 2.275 1.958 7.683 1.00 90.44 90 GLN A N 1
ATOM 732 C CA . GLN A 1 90 ? 3.612 1.648 8.187 1.00 90.44 90 GLN A CA 1
ATOM 733 C C . GLN A 1 90 ? 3.967 0.163 8.013 1.00 90.44 90 GLN A C 1
ATOM 735 O O . GLN A 1 90 ? 5.106 -0.156 7.661 1.00 90.44 90 GLN A O 1
ATOM 740 N N . LYS A 1 91 ? 3.007 -0.754 8.211 1.00 91.88 91 LYS A N 1
ATOM 741 C CA . LYS A 1 91 ? 3.187 -2.174 7.868 1.00 91.88 91 LYS A CA 1
ATOM 742 C C . LYS A 1 91 ? 3.530 -2.325 6.385 1.00 91.88 91 LYS A C 1
ATOM 744 O O . LYS A 1 91 ? 4.544 -2.945 6.080 1.00 91.88 91 LYS A O 1
ATOM 749 N N . LYS A 1 92 ? 2.751 -1.725 5.476 1.00 92.00 92 LYS A N 1
ATOM 750 C CA . LYS A 1 92 ? 3.000 -1.800 4.025 1.00 92.00 92 LYS A CA 1
ATOM 751 C C . LYS A 1 92 ? 4.377 -1.270 3.641 1.00 92.00 92 LYS A C 1
ATOM 753 O O . LYS A 1 92 ? 5.102 -1.940 2.911 1.00 92.00 92 LYS A O 1
ATOM 758 N N . LYS A 1 93 ? 4.784 -0.125 4.197 1.00 91.31 93 LYS A N 1
ATOM 759 C CA . LYS A 1 93 ? 6.138 0.417 4.023 1.00 91.31 93 LYS A CA 1
ATOM 760 C C . LYS A 1 93 ? 7.205 -0.613 4.407 1.00 91.31 93 LYS A C 1
ATOM 762 O O . LYS A 1 93 ? 8.134 -0.853 3.641 1.00 91.31 93 LYS A O 1
ATOM 767 N N . ASN A 1 94 ? 7.064 -1.239 5.575 1.00 90.25 94 ASN A N 1
ATOM 768 C CA . ASN A 1 94 ? 8.009 -2.247 6.056 1.00 90.25 94 ASN A CA 1
ATOM 769 C C . ASN A 1 94 ? 8.012 -3.515 5.186 1.00 90.25 94 ASN A C 1
ATOM 771 O O . ASN A 1 94 ? 9.074 -4.099 4.974 1.00 90.25 94 ASN A O 1
ATOM 775 N N . ASP A 1 95 ? 6.851 -3.940 4.687 1.00 90.56 95 ASP A N 1
ATOM 776 C CA . ASP A 1 95 ? 6.724 -5.096 3.795 1.00 90.56 95 ASP A CA 1
ATOM 777 C C . ASP A 1 95 ? 7.425 -4.831 2.451 1.00 90.56 95 ASP A C 1
ATOM 779 O O . ASP A 1 95 ? 8.162 -5.685 1.961 1.00 90.56 95 ASP A O 1
ATOM 783 N N . TYR A 1 96 ? 7.292 -3.622 1.896 1.00 90.38 96 TYR A N 1
ATOM 784 C CA . TYR A 1 96 ? 7.949 -3.238 0.644 1.00 90.38 96 TYR A CA 1
ATOM 785 C C . TYR A 1 96 ? 9.455 -3.010 0.779 1.00 90.38 96 TYR A C 1
ATOM 787 O O . TYR A 1 96 ? 10.197 -3.369 -0.131 1.00 90.38 96 TYR A O 1
ATOM 795 N N . ILE A 1 97 ? 9.934 -2.487 1.914 1.00 87.75 97 ILE A N 1
ATOM 796 C CA . ILE A 1 97 ? 11.379 -2.361 2.182 1.00 87.75 97 ILE A CA 1
ATOM 797 C C . ILE A 1 97 ? 12.067 -3.732 2.186 1.00 87.75 97 ILE A C 1
ATOM 799 O O . ILE A 1 97 ? 13.216 -3.840 1.769 1.00 87.75 97 ILE A O 1
ATOM 803 N N . LYS A 1 98 ? 11.372 -4.787 2.625 1.00 85.31 98 LYS A N 1
ATOM 804 C CA . LYS A 1 98 ? 11.898 -6.162 2.601 1.00 85.31 98 LYS A CA 1
ATOM 805 C C . LYS A 1 98 ? 11.934 -6.775 1.196 1.00 85.31 98 LYS A C 1
ATOM 807 O O . LYS A 1 98 ? 12.491 -7.857 1.040 1.00 85.31 98 LYS A O 1
ATOM 812 N N . SER A 1 99 ? 11.322 -6.133 0.199 1.00 85.06 99 SER A N 1
ATOM 813 C CA . SER A 1 99 ? 11.266 -6.622 -1.177 1.00 85.06 99 SER A CA 1
ATOM 814 C C . SER A 1 99 ? 12.338 -5.954 -2.035 1.00 85.06 99 SER A C 1
ATOM 816 O O . SER A 1 99 ? 12.225 -4.776 -2.383 1.00 85.06 99 SER A O 1
ATOM 818 N N . ASP A 1 100 ? 13.338 -6.727 -2.462 1.00 74.25 100 ASP A N 1
ATOM 819 C CA . ASP A 1 100 ? 14.457 -6.243 -3.290 1.00 74.25 100 ASP A CA 1
ATOM 820 C C . ASP A 1 100 ? 13.994 -5.548 -4.583 1.00 74.25 100 ASP A C 1
ATOM 822 O O . ASP A 1 100 ? 14.629 -4.616 -5.069 1.00 74.25 100 ASP A O 1
ATOM 826 N N . THR A 1 101 ? 12.848 -5.965 -5.125 1.00 76.50 101 THR A N 1
ATOM 827 C CA . THR A 1 101 ? 12.257 -5.422 -6.359 1.00 76.50 101 THR A CA 1
ATOM 828 C C . THR A 1 101 ? 11.629 -4.036 -6.202 1.00 76.50 101 THR A C 1
ATOM 830 O O . THR A 1 101 ? 11.354 -3.385 -7.206 1.00 76.50 101 THR A O 1
ATOM 833 N N . ILE A 1 102 ? 11.370 -3.591 -4.968 1.00 79.94 102 ILE A N 1
ATOM 834 C CA . ILE A 1 102 ? 10.634 -2.351 -4.659 1.00 79.94 102 ILE A CA 1
ATOM 835 C C . ILE A 1 102 ? 11.545 -1.321 -3.984 1.00 79.94 102 ILE A C 1
ATOM 837 O O . ILE A 1 102 ? 11.277 -0.121 -4.023 1.00 79.94 102 ILE A O 1
ATOM 841 N N . MET A 1 103 ? 12.658 -1.772 -3.401 1.00 76.00 103 MET A N 1
ATOM 842 C CA . MET A 1 103 ? 13.541 -0.967 -2.557 1.00 76.00 103 MET A CA 1
ATOM 843 C C . MET A 1 103 ? 13.979 0.364 -3.193 1.00 76.00 103 MET A C 1
ATOM 845 O O . MET A 1 103 ? 13.998 1.387 -2.511 1.00 76.00 103 MET A O 1
ATOM 849 N N . THR A 1 104 ? 14.287 0.393 -4.495 1.00 77.81 104 THR A N 1
ATOM 850 C CA . THR A 1 104 ? 14.687 1.630 -5.191 1.00 77.81 104 THR A CA 1
ATOM 851 C C . THR A 1 104 ? 13.559 2.666 -5.243 1.00 77.81 104 THR A C 1
ATOM 853 O O . THR A 1 104 ? 13.812 3.861 -5.105 1.00 77.81 104 THR A O 1
ATOM 856 N N . GLU A 1 105 ? 12.307 2.230 -5.389 1.00 80.81 105 GLU A N 1
ATOM 857 C CA . GLU A 1 105 ? 11.136 3.115 -5.440 1.00 80.81 105 GLU A CA 1
ATOM 858 C C . GLU A 1 105 ? 10.714 3.594 -4.042 1.00 80.81 105 GLU A C 1
ATOM 860 O O . GLU A 1 105 ? 10.196 4.704 -3.895 1.00 80.81 105 GLU A O 1
ATOM 865 N N . MET A 1 106 ? 11.035 2.823 -2.995 1.00 88.06 106 MET A N 1
ATOM 866 C CA . MET A 1 106 ? 10.786 3.204 -1.599 1.00 88.06 106 MET A CA 1
ATOM 867 C C . MET A 1 106 ? 11.543 4.464 -1.166 1.00 88.06 106 MET A C 1
ATOM 869 O O . MET A 1 106 ? 11.113 5.128 -0.224 1.00 88.06 106 MET A O 1
ATOM 873 N N . ALA A 1 107 ? 12.608 4.857 -1.874 1.00 85.25 107 ALA A N 1
ATOM 874 C CA . ALA A 1 107 ? 13.288 6.133 -1.641 1.00 85.25 107 ALA A CA 1
ATOM 875 C C . ALA A 1 107 ? 12.352 7.346 -1.817 1.00 85.25 107 ALA A C 1
ATOM 877 O O . ALA A 1 107 ? 12.554 8.379 -1.185 1.00 85.25 107 ALA A O 1
ATOM 878 N N . SER A 1 108 ? 11.310 7.218 -2.648 1.00 86.81 108 SER A N 1
ATOM 879 C CA . SER A 1 108 ? 10.305 8.267 -2.871 1.00 86.81 108 SER A CA 1
ATOM 880 C C . SER A 1 108 ? 9.029 8.076 -2.046 1.00 86.81 108 SER A C 1
ATOM 882 O O . SER A 1 108 ? 8.108 8.877 -2.190 1.00 86.81 108 SER A O 1
ATOM 884 N N . TRP A 1 109 ? 8.955 7.048 -1.191 1.00 89.56 109 TRP A N 1
ATOM 885 C CA . TRP A 1 109 ? 7.737 6.675 -0.463 1.00 89.56 109 TRP A CA 1
ATOM 886 C C . TRP A 1 109 ? 7.134 7.837 0.326 1.00 89.56 109 TRP A C 1
ATOM 888 O O . TRP A 1 109 ? 5.963 8.149 0.134 1.00 89.56 109 TRP A O 1
ATOM 898 N N . GLU A 1 110 ? 7.939 8.489 1.170 1.00 89.25 110 GLU A N 1
ATOM 899 C CA . GLU A 1 110 ? 7.480 9.585 2.036 1.00 89.25 110 GLU A CA 1
ATOM 900 C C . GLU A 1 110 ? 6.904 10.738 1.216 1.00 89.25 110 GLU A C 1
ATOM 902 O O . GLU A 1 110 ? 5.765 11.141 1.418 1.00 89.25 110 GLU A O 1
ATOM 907 N N . ASN A 1 111 ? 7.656 11.195 0.214 1.00 88.06 111 ASN A N 1
ATOM 908 C CA . ASN A 1 111 ? 7.244 12.270 -0.686 1.00 88.06 111 ASN A CA 1
ATOM 909 C C . ASN A 1 111 ? 5.974 11.914 -1.478 1.00 88.06 111 ASN A C 1
ATOM 911 O O . ASN A 1 111 ? 5.136 12.775 -1.729 1.00 88.06 111 ASN A O 1
ATOM 915 N N . ASN A 1 112 ? 5.826 10.655 -1.896 1.00 88.12 112 ASN A N 1
ATOM 916 C CA . ASN A 1 112 ? 4.643 10.200 -2.624 1.00 88.12 112 ASN A CA 1
ATOM 917 C C . ASN A 1 112 ? 3.413 10.129 -1.714 1.00 88.12 112 ASN A C 1
ATOM 919 O O . ASN A 1 112 ? 2.347 10.590 -2.116 1.00 88.12 112 ASN A O 1
ATOM 923 N N . MET A 1 113 ? 3.556 9.596 -0.496 1.00 88.44 113 MET A N 1
ATOM 924 C CA . MET A 1 113 ? 2.474 9.571 0.489 1.00 88.44 113 MET A CA 1
ATOM 925 C C . MET A 1 113 ? 2.063 10.986 0.887 1.00 88.44 113 MET A C 1
ATOM 927 O O . MET A 1 113 ? 0.876 11.290 0.873 1.00 88.44 113 MET A O 1
ATOM 931 N N . GLU A 1 114 ? 3.017 11.873 1.168 1.00 87.88 114 GLU A N 1
ATOM 932 C CA . GLU A 1 114 ? 2.742 13.268 1.522 1.00 87.88 114 GLU A CA 1
ATOM 933 C C . GLU A 1 114 ? 1.957 13.989 0.418 1.00 87.88 114 GLU A C 1
ATOM 935 O O . GLU A 1 114 ? 0.927 14.605 0.690 1.00 87.88 114 GLU A O 1
ATOM 940 N N . LYS A 1 115 ? 2.383 13.859 -0.845 1.00 87.69 115 LYS A N 1
ATOM 941 C CA . LYS A 1 115 ? 1.639 14.407 -1.992 1.00 87.69 115 LYS A CA 1
ATOM 942 C C . LYS A 1 115 ? 0.230 13.846 -2.088 1.00 87.69 115 LYS A C 1
ATOM 944 O O . LYS A 1 115 ? -0.698 14.600 -2.362 1.00 87.69 115 LYS A O 1
ATOM 949 N N . LEU A 1 116 ? 0.075 12.547 -1.847 1.00 87.25 116 LEU A N 1
ATOM 950 C CA . LEU A 1 116 ? -1.217 11.877 -1.882 1.00 87.25 116 LEU A CA 1
ATOM 951 C C . LEU A 1 116 ? -2.161 12.393 -0.800 1.00 87.25 116 LEU A C 1
ATOM 953 O O . LEU A 1 116 ? -3.283 12.786 -1.108 1.00 87.25 116 LEU A O 1
ATOM 957 N N . PHE A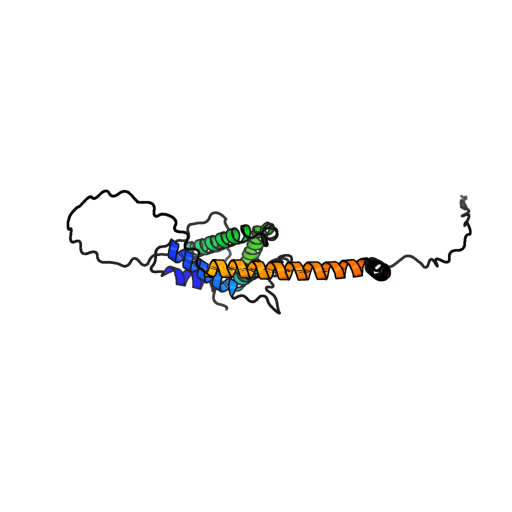 1 117 ? -1.686 12.479 0.440 1.00 85.44 117 PHE A N 1
ATOM 958 C CA . PHE A 1 117 ? -2.449 13.055 1.542 1.00 85.44 117 PHE A CA 1
ATOM 959 C C . PHE A 1 117 ? -2.810 14.521 1.288 1.00 85.44 117 PHE A C 1
ATOM 961 O O . PHE A 1 117 ? -3.962 14.899 1.492 1.00 85.44 117 PHE A O 1
ATOM 968 N N . ASN A 1 118 ? -1.870 15.337 0.803 1.00 84.50 118 ASN A N 1
ATOM 969 C CA . ASN A 1 118 ? -2.125 16.749 0.509 1.00 84.50 118 ASN A CA 1
ATOM 970 C C . ASN A 1 118 ? -3.161 16.922 -0.603 1.00 84.50 118 ASN A C 1
ATOM 972 O O . ASN A 1 118 ? -4.092 17.707 -0.447 1.00 84.50 118 ASN A O 1
ATOM 976 N N . PHE A 1 119 ? -3.060 16.144 -1.680 1.00 84.62 119 PHE A N 1
ATOM 977 C CA . PHE A 1 119 ? -4.032 16.202 -2.766 1.00 84.62 119 PHE A CA 1
ATOM 978 C C . PHE A 1 119 ? -5.437 15.811 -2.291 1.00 84.62 119 PHE A C 1
ATOM 980 O O . PHE A 1 119 ? -6.397 16.529 -2.566 1.00 84.62 119 PHE A O 1
ATOM 987 N N . ILE A 1 120 ? -5.562 14.715 -1.530 1.00 81.56 120 ILE A N 1
ATOM 988 C CA . ILE A 1 120 ? -6.842 14.259 -0.959 1.00 81.56 120 ILE A CA 1
ATOM 989 C C . ILE A 1 120 ? -7.412 15.306 0.007 1.00 81.56 120 ILE A C 1
ATOM 991 O O . ILE A 1 120 ? -8.618 15.553 0.033 1.00 81.56 120 ILE A O 1
ATOM 995 N N . LYS A 1 121 ? -6.549 15.961 0.791 1.00 80.12 121 LYS A N 1
ATOM 996 C CA . LYS A 1 121 ? -6.941 17.057 1.679 1.00 80.12 121 LYS A CA 1
ATOM 997 C C . LYS A 1 121 ? -7.508 18.240 0.901 1.00 80.12 121 LYS A C 1
ATOM 999 O O . LYS A 1 121 ? -8.534 18.782 1.299 1.00 80.12 121 LYS A O 1
ATOM 1004 N N . GLU A 1 122 ? -6.854 18.641 -0.185 1.00 80.44 122 GLU A N 1
ATOM 1005 C CA . GLU A 1 122 ? -7.279 19.763 -1.028 1.00 80.44 122 GLU A CA 1
ATOM 1006 C C . GLU A 1 122 ? -8.597 19.479 -1.754 1.00 80.44 122 GLU A C 1
ATOM 1008 O O . GLU A 1 122 ? -9.454 20.359 -1.825 1.00 80.44 122 GLU A O 1
ATOM 1013 N N . THR A 1 123 ? -8.797 18.249 -2.238 1.00 77.38 123 THR A N 1
ATOM 1014 C CA . THR A 1 123 ? -10.018 17.867 -2.971 1.00 77.38 123 THR A CA 1
ATOM 1015 C C . THR A 1 123 ? -11.250 17.720 -2.079 1.00 77.38 123 THR A C 1
ATOM 1017 O O . THR A 1 123 ? -12.359 17.940 -2.559 1.00 77.38 123 THR A O 1
ATOM 1020 N N . ASN A 1 124 ? -11.083 17.413 -0.789 1.00 69.88 124 ASN A N 1
ATOM 1021 C CA . ASN A 1 124 ? -12.202 17.226 0.143 1.00 69.88 124 ASN A CA 1
ATOM 1022 C C . ASN A 1 124 ? -12.549 18.472 0.988 1.00 69.88 124 ASN A C 1
ATOM 1024 O O . ASN A 1 124 ? -13.491 18.432 1.780 1.00 69.88 124 ASN A O 1
ATOM 1028 N N . SER A 1 125 ? -11.821 19.595 0.882 1.00 57.56 125 SER A N 1
ATOM 1029 C CA . SER A 1 125 ? -11.927 20.648 1.906 1.00 57.56 125 SER A CA 1
ATOM 1030 C C . SER A 1 125 ? -13.108 21.615 1.725 1.00 57.56 125 SER A C 1
ATOM 1032 O O . SER A 1 125 ? -13.035 22.558 0.937 1.00 57.56 125 SER A O 1
ATOM 1034 N N . ASN A 1 126 ? -14.105 21.470 2.602 1.00 53.44 126 ASN A N 1
ATOM 1035 C CA . ASN A 1 126 ? -14.743 22.608 3.280 1.00 53.44 126 ASN A CA 1
ATOM 1036 C C . ASN A 1 126 ? -14.250 22.783 4.737 1.00 53.44 126 ASN A C 1
ATOM 1038 O O . ASN A 1 126 ? -14.309 23.894 5.256 1.00 53.44 126 ASN A O 1
ATOM 1042 N N . GLU A 1 127 ? -13.668 21.763 5.387 1.00 56.59 127 GLU A N 1
ATOM 1043 C CA . GLU A 1 127 ? -13.138 21.871 6.760 1.00 56.59 127 GLU A CA 1
ATOM 1044 C C . GLU A 1 127 ? -11.686 21.368 6.862 1.00 56.59 127 GLU A C 1
ATOM 1046 O O . GLU A 1 127 ? -11.400 20.176 6.859 1.00 56.59 127 GLU A O 1
ATOM 1051 N N . ARG A 1 128 ? -10.722 22.291 6.971 1.00 56.47 128 ARG A N 1
ATOM 1052 C CA . ARG A 1 128 ? -9.273 21.988 6.916 1.00 56.47 128 ARG A CA 1
ATOM 1053 C C . ARG A 1 128 ? -8.676 21.376 8.197 1.00 56.47 128 ARG A C 1
ATOM 1055 O O . ARG A 1 128 ? -7.485 21.059 8.198 1.00 56.47 128 ARG A O 1
ATOM 1062 N N . ASN A 1 129 ? -9.463 21.227 9.268 1.00 57.75 129 ASN A N 1
ATOM 1063 C CA . ASN A 1 129 ? -8.944 21.048 10.634 1.00 57.75 129 ASN A CA 1
ATOM 1064 C C . ASN A 1 129 ? -9.107 19.636 11.230 1.00 57.75 129 ASN A C 1
ATOM 1066 O O . ASN A 1 129 ? -8.564 19.388 12.300 1.00 57.75 129 ASN A O 1
ATOM 1070 N N . LYS A 1 130 ? -9.823 18.711 10.575 1.00 63.69 130 LYS A N 1
ATOM 1071 C CA . LYS A 1 130 ? -10.012 17.322 11.044 1.00 63.69 130 LYS A CA 1
ATOM 1072 C C . LYS A 1 130 ? -9.457 16.327 10.028 1.00 63.69 130 LYS A C 1
ATOM 1074 O O . LYS A 1 130 ? -10.200 15.621 9.358 1.00 63.69 130 LYS A O 1
ATOM 1079 N N . PHE A 1 131 ? -8.140 16.336 9.865 1.00 71.00 131 PHE A N 1
ATOM 1080 C CA . PHE A 1 131 ? -7.440 15.463 8.927 1.00 71.00 131 PHE A CA 1
ATOM 1081 C C . PHE A 1 131 ? -6.558 14.491 9.716 1.00 71.00 131 PHE A C 1
ATOM 1083 O O . PHE A 1 131 ? -5.897 14.927 10.658 1.00 71.00 131 PHE A O 1
ATOM 1090 N N . CYS A 1 132 ? -6.523 13.205 9.347 1.00 76.75 132 CYS A N 1
ATOM 1091 C CA . CYS A 1 132 ? -5.556 12.276 9.935 1.00 76.75 132 CYS A CA 1
ATOM 1092 C C . CYS A 1 132 ? -4.144 12.802 9.661 1.00 76.75 132 CYS A C 1
ATOM 1094 O O . CYS A 1 132 ? -3.731 12.882 8.504 1.00 76.75 132 CYS A O 1
ATOM 1096 N N . GLU A 1 133 ? -3.403 13.179 10.702 1.00 70.56 133 GLU A N 1
ATOM 1097 C CA . GLU A 1 133 ? -2.030 13.629 10.509 1.00 70.56 133 GLU A CA 1
ATOM 1098 C C . GLU A 1 133 ? -1.181 12.478 9.968 1.00 70.56 133 GLU A C 1
ATOM 1100 O O . GLU A 1 133 ? -1.094 11.403 10.567 1.00 70.56 133 GLU A O 1
ATOM 1105 N N . TRP A 1 134 ? -0.515 12.721 8.839 1.00 66.56 134 TRP A N 1
ATOM 1106 C CA . TRP A 1 134 ? 0.610 11.905 8.409 1.00 66.56 134 TRP A CA 1
ATOM 1107 C C . TRP A 1 134 ? 1.783 12.200 9.346 1.00 66.56 134 TRP A C 1
ATOM 1109 O O . TRP A 1 134 ? 2.649 13.018 9.048 1.00 66.56 134 TRP A O 1
ATOM 1119 N N . ASN A 1 135 ? 1.771 11.594 10.531 1.00 60.28 135 ASN A N 1
ATOM 1120 C CA . ASN A 1 135 ? 2.860 11.713 11.483 1.00 60.28 135 ASN A CA 1
ATOM 1121 C C . ASN A 1 135 ? 3.387 10.319 11.826 1.00 60.28 135 ASN A C 1
ATOM 1123 O O . ASN A 1 135 ? 2.641 9.416 12.197 1.00 60.28 135 ASN A O 1
ATOM 1127 N N . SER A 1 136 ? 4.696 10.139 11.663 1.00 48.78 136 SER A N 1
ATOM 1128 C CA . SER A 1 136 ? 5.390 8.850 11.816 1.00 48.78 136 SER A CA 1
ATOM 1129 C C . SER A 1 136 ? 5.340 8.269 13.239 1.00 48.78 136 SER A C 1
ATOM 1131 O O . SER A 1 136 ? 5.680 7.104 13.453 1.00 48.78 136 SER A O 1
ATOM 1133 N N . THR A 1 137 ? 4.899 9.057 14.221 1.00 52.72 137 THR A N 1
ATOM 1134 C CA . THR A 1 137 ? 4.594 8.596 15.575 1.00 52.72 137 THR A CA 1
ATOM 1135 C C . THR A 1 137 ? 3.268 7.848 15.584 1.00 52.72 137 THR A C 1
ATOM 1137 O O . THR A 1 137 ? 2.203 8.434 15.758 1.00 52.72 137 THR A O 1
ATOM 1140 N N . VAL A 1 138 ? 3.356 6.532 15.393 1.00 56.94 138 VAL A N 1
ATOM 1141 C CA . VAL A 1 138 ? 2.228 5.599 15.449 1.00 56.94 138 VAL A CA 1
ATOM 1142 C C . VAL A 1 138 ? 1.596 5.656 16.844 1.00 56.94 138 VAL A C 1
ATOM 1144 O O . VAL A 1 138 ? 2.092 5.036 17.787 1.00 56.94 138 VAL A O 1
ATOM 1147 N N . SER A 1 139 ? 0.494 6.391 16.988 1.00 62.75 139 SER A N 1
ATOM 1148 C CA . SER A 1 139 ? -0.460 6.133 18.065 1.00 62.75 139 SER A CA 1
ATOM 1149 C C . SER A 1 139 ? -0.933 4.678 17.948 1.00 62.75 139 SER A C 1
ATOM 1151 O O . SER A 1 139 ? -1.045 4.126 16.850 1.00 62.75 139 SER A O 1
ATOM 1153 N N . GLN A 1 140 ? -1.129 3.996 19.079 1.00 74.00 140 GLN A N 1
ATOM 1154 C CA . GLN A 1 140 ? -1.514 2.585 19.044 1.00 74.00 140 GLN A CA 1
ATOM 1155 C C . GLN A 1 140 ? -2.924 2.446 18.459 1.00 74.00 140 GLN A C 1
ATOM 1157 O O . GLN A 1 140 ? -3.874 3.009 18.988 1.00 74.00 140 GLN A O 1
ATOM 1162 N N . CYS A 1 141 ? -3.049 1.673 17.379 1.00 82.56 141 CYS A N 1
ATOM 1163 C CA . CYS A 1 141 ? -4.336 1.185 16.888 1.00 82.56 141 CYS A CA 1
ATOM 1164 C C . CYS A 1 141 ? -4.945 0.239 17.930 1.00 82.56 141 CYS A C 1
ATOM 1166 O O . CYS A 1 141 ? -4.352 -0.800 18.243 1.00 82.56 141 CYS A O 1
ATOM 1168 N N . ILE A 1 142 ? -6.106 0.611 18.468 1.00 81.19 142 ILE A N 1
ATOM 1169 C CA . ILE A 1 142 ? -6.831 -0.149 19.486 1.00 81.19 142 ILE A CA 1
ATOM 1170 C C . ILE A 1 142 ? -8.196 -0.517 18.911 1.00 81.19 142 ILE A C 1
ATOM 1172 O O . ILE A 1 142 ? -9.107 0.302 18.835 1.00 81.19 142 ILE A O 1
ATOM 1176 N N . LEU A 1 143 ? -8.361 -1.771 18.515 1.00 80.56 143 LEU A N 1
ATOM 1177 C CA . LEU A 1 143 ? -9.659 -2.333 18.174 1.00 80.56 143 LEU A CA 1
ATOM 1178 C C . LEU A 1 143 ? -10.281 -2.862 19.466 1.00 80.56 143 LEU A C 1
ATOM 1180 O O . LEU A 1 143 ? -9.675 -3.657 20.189 1.00 80.56 143 LEU A O 1
ATOM 1184 N N . SER A 1 144 ? -11.464 -2.346 19.806 1.00 66.69 144 SER A N 1
ATOM 1185 C CA . SER A 1 144 ? -12.155 -2.755 21.026 1.00 66.69 144 SER A CA 1
ATOM 1186 C C . SER A 1 144 ? -12.467 -4.238 20.964 1.00 66.69 144 SER A C 1
ATOM 1188 O O . SER A 1 144 ? -13.094 -4.722 20.027 1.00 66.69 144 SER A O 1
ATOM 1190 N N . THR A 1 145 ? -12.058 -4.965 21.996 1.00 60.44 145 THR A N 1
ATOM 1191 C CA . THR A 1 145 ? -12.563 -6.312 22.191 1.00 60.44 145 THR A CA 1
ATOM 1192 C C . THR A 1 145 ? -13.996 -6.183 22.673 1.00 60.44 145 THR A C 1
ATOM 1194 O O . THR A 1 145 ? -14.306 -5.390 23.568 1.00 60.44 145 THR A O 1
ATOM 1197 N N . LYS A 1 146 ? -14.910 -6.956 22.085 1.00 54.88 146 LYS A N 1
ATOM 1198 C CA . LYS A 1 146 ? -16.219 -7.131 22.706 1.00 54.88 146 LYS A CA 1
ATOM 1199 C C . LYS A 1 146 ? -15.952 -7.739 24.079 1.00 54.88 146 LYS A C 1
ATOM 1201 O O . LYS A 1 146 ? -15.606 -8.916 24.168 1.00 54.88 146 LYS A O 1
ATOM 1206 N N . THR A 1 147 ? -16.082 -6.950 25.144 1.00 42.78 147 THR A N 1
ATOM 1207 C CA . THR A 1 147 ? -16.122 -7.482 26.501 1.00 42.78 147 THR A CA 1
ATOM 1208 C C . THR A 1 147 ? -17.328 -8.406 26.530 1.00 42.78 147 THR A C 1
ATOM 1210 O O . THR A 1 147 ? -18.463 -7.956 26.681 1.00 42.78 147 THR A O 1
ATOM 1213 N N . GLN A 1 148 ? -17.121 -9.704 26.303 1.00 42.59 148 GLN A N 1
ATOM 1214 C CA . GLN A 1 148 ? -18.105 -10.690 26.700 1.00 42.59 148 GLN A CA 1
ATOM 1215 C C . GLN A 1 148 ? -18.266 -10.465 28.196 1.00 42.59 148 GLN A C 1
ATOM 1217 O O . GLN A 1 148 ? -17.364 -10.762 28.978 1.00 42.59 148 GLN A O 1
ATOM 1222 N N . SER A 1 149 ? -19.393 -9.876 28.589 1.00 37.06 149 SER A N 1
ATOM 1223 C CA . SER A 1 149 ? -19.851 -9.876 29.966 1.00 37.06 149 SER A CA 1
ATOM 1224 C C . SER A 1 149 ? -20.169 -11.324 30.321 1.00 37.06 149 SER A C 1
ATOM 1226 O O . SER A 1 149 ? -21.323 -11.743 30.346 1.00 37.06 149 SER A O 1
ATOM 1228 N N . VAL A 1 150 ? -19.126 -12.123 30.530 1.00 39.22 150 VAL A N 1
ATOM 1229 C CA . VAL A 1 150 ? -19.231 -13.353 31.288 1.00 39.22 150 VAL A CA 1
ATOM 1230 C C . VAL A 1 150 ? -19.495 -12.872 32.702 1.00 39.22 150 VAL A C 1
ATOM 1232 O O . VAL A 1 150 ? -18.593 -12.396 33.390 1.00 39.22 150 VAL A O 1
ATOM 1235 N N . SER A 1 151 ? -20.762 -12.910 33.107 1.00 38.12 151 SER A N 1
ATOM 1236 C CA . SER A 1 151 ? -21.126 -12.863 34.513 1.00 38.12 151 SER A CA 1
ATOM 1237 C C . SER A 1 151 ? -20.429 -14.046 35.185 1.00 38.12 151 SER A C 1
ATOM 1239 O O . SER A 1 151 ? -20.913 -15.177 35.146 1.00 38.12 151 SER A O 1
ATOM 1241 N N . PHE A 1 152 ? -19.236 -13.806 35.719 1.00 35.00 152 PHE A N 1
ATOM 1242 C CA . PHE A 1 152 ? -18.554 -14.761 36.572 1.00 35.00 152 PHE A CA 1
ATOM 1243 C C . PHE A 1 152 ? -19.278 -14.753 37.912 1.00 35.00 152 PHE A C 1
ATOM 1245 O O . PHE A 1 152 ? -18.992 -13.934 38.783 1.00 35.00 152 PHE A O 1
ATOM 1252 N N . ASP A 1 153 ? -20.225 -15.676 38.061 1.00 34.69 153 ASP A N 1
ATOM 1253 C CA . ASP A 1 153 ? -20.646 -16.125 39.378 1.00 34.69 153 ASP A CA 1
ATOM 1254 C C . ASP A 1 153 ? -19.423 -16.757 40.049 1.00 34.69 153 ASP A C 1
ATOM 1256 O O . ASP A 1 153 ? -18.932 -17.829 39.683 1.00 34.69 153 ASP A O 1
ATOM 1260 N N . THR A 1 154 ? -18.866 -16.024 41.005 1.00 40.41 154 THR A N 1
ATOM 1261 C CA . THR A 1 154 ? -17.795 -16.472 41.883 1.00 40.41 154 THR A CA 1
ATOM 1262 C C . THR A 1 154 ? -18.246 -17.697 42.668 1.00 40.41 154 THR A C 1
ATOM 1264 O O . THR A 1 154 ? -18.943 -17.574 43.673 1.00 40.41 154 THR A O 1
ATOM 1267 N N . GLN A 1 155 ? -17.758 -18.878 42.289 1.00 36.06 155 GLN A N 1
ATOM 1268 C CA . GLN A 1 155 ? -17.615 -19.979 43.233 1.00 36.06 155 GLN A CA 1
ATOM 1269 C C . GLN A 1 155 ? -16.139 -20.342 43.373 1.00 36.06 155 GLN A C 1
ATOM 1271 O O . GLN A 1 155 ? -15.529 -20.999 42.532 1.00 36.06 155 GLN A O 1
ATOM 1276 N N . ALA A 1 156 ? -15.561 -19.867 44.475 1.00 41.00 156 ALA A N 1
ATOM 1277 C CA . ALA A 1 156 ? -14.231 -20.223 44.927 1.00 41.00 156 ALA A CA 1
ATOM 1278 C C . ALA A 1 156 ? -14.118 -21.744 45.108 1.00 41.00 156 ALA A C 1
ATOM 1280 O O . ALA A 1 156 ? -14.872 -22.346 45.878 1.00 41.00 156 ALA A O 1
ATOM 1281 N N . ARG A 1 157 ? -13.136 -22.372 44.450 1.00 34.16 157 ARG A N 1
ATOM 1282 C CA . ARG A 1 157 ? -12.704 -23.724 44.816 1.00 34.16 157 ARG A CA 1
ATOM 1283 C C . ARG A 1 157 ? -11.219 -23.956 44.521 1.00 34.16 157 ARG A C 1
ATOM 1285 O O . ARG A 1 157 ? -10.833 -24.300 43.417 1.00 34.16 157 ARG A O 1
ATOM 1292 N N . TYR A 1 158 ? -10.447 -23.785 45.592 1.00 34.50 158 TYR A N 1
ATOM 1293 C CA . TYR A 1 158 ? -9.210 -24.477 45.963 1.00 34.50 158 TYR A CA 1
ATOM 1294 C C . TYR A 1 158 ? -7.977 -24.430 45.040 1.00 34.50 158 TYR A C 1
ATOM 1296 O O . TYR A 1 158 ? -7.901 -25.010 43.964 1.00 34.50 158 TYR A O 1
ATOM 1304 N N . THR A 1 159 ? -6.949 -23.818 45.628 1.00 41.69 159 THR A N 1
ATOM 1305 C CA . THR A 1 159 ? -5.514 -24.107 45.549 1.00 41.69 159 THR A CA 1
ATOM 1306 C C . THR A 1 159 ? -5.115 -25.491 45.025 1.00 41.69 159 THR A C 1
ATOM 1308 O O . THR A 1 159 ? -5.483 -26.517 45.595 1.00 41.69 159 THR A O 1
ATOM 1311 N N . LYS A 1 160 ? -4.174 -25.498 44.071 1.00 36.91 160 LYS A N 1
ATOM 1312 C CA . LYS A 1 160 ? -2.978 -26.354 44.134 1.00 36.91 160 LYS A CA 1
ATOM 1313 C C . LYS A 1 160 ? -1.874 -25.835 43.215 1.00 36.91 160 LYS A C 1
ATOM 1315 O O . LYS A 1 160 ? -1.974 -25.868 41.995 1.00 36.91 160 LYS A O 1
ATOM 1320 N N . THR A 1 161 ? -0.804 -25.384 43.852 1.00 40.31 161 THR A N 1
ATOM 1321 C CA . THR A 1 161 ? 0.517 -25.159 43.276 1.00 40.31 161 THR A CA 1
ATOM 1322 C C . THR A 1 161 ? 1.048 -26.475 42.708 1.00 40.31 161 THR A C 1
ATOM 1324 O O . THR A 1 161 ? 1.186 -27.441 43.454 1.00 40.31 161 THR A O 1
ATOM 1327 N N . PHE A 1 162 ? 1.384 -26.509 41.419 1.00 36.00 162 PHE A N 1
ATOM 1328 C CA . PHE A 1 162 ? 2.357 -27.455 40.877 1.00 36.00 162 PHE A CA 1
ATOM 1329 C C . PHE A 1 162 ? 3.270 -26.722 39.900 1.00 36.00 162 PHE A C 1
ATOM 1331 O O . PHE A 1 162 ? 2.877 -26.286 38.823 1.00 36.00 162 PHE A O 1
ATOM 1338 N N . THR A 1 163 ? 4.512 -26.576 40.338 1.00 41.91 163 THR A N 1
ATOM 1339 C CA . THR A 1 163 ? 5.683 -26.289 39.527 1.00 41.91 163 THR A CA 1
ATOM 1340 C C . THR A 1 163 ? 5.897 -27.424 38.525 1.00 41.91 163 THR A C 1
ATOM 1342 O O . THR A 1 163 ? 6.104 -28.572 38.913 1.00 41.91 163 THR A O 1
ATOM 1345 N N . SER A 1 164 ? 5.911 -27.113 37.229 1.00 36.25 164 SER A N 1
ATOM 1346 C CA . SER A 1 164 ? 6.507 -27.994 36.223 1.00 36.25 164 SER A CA 1
ATOM 1347 C C . SER A 1 164 ? 7.190 -27.183 35.126 1.00 36.25 164 SER A C 1
ATOM 1349 O O . SER A 1 164 ? 6.578 -26.358 34.454 1.00 36.25 164 SER A O 1
ATOM 1351 N N . ILE A 1 165 ? 8.484 -27.452 35.003 1.00 41.50 165 ILE A N 1
ATOM 1352 C CA . ILE A 1 165 ? 9.481 -26.943 34.061 1.00 41.50 165 ILE A CA 1
ATOM 1353 C C . ILE A 1 165 ? 8.969 -26.998 32.606 1.00 41.50 165 ILE A C 1
ATOM 1355 O O . ILE A 1 165 ? 8.463 -28.050 32.200 1.00 41.50 165 ILE A O 1
ATOM 1359 N N . PRO A 1 166 ? 9.143 -25.947 31.779 1.00 40.38 166 PRO A N 1
ATOM 1360 C CA . PRO A 1 166 ? 8.830 -26.033 30.358 1.00 40.38 166 PRO A CA 1
ATOM 1361 C C . PRO A 1 166 ? 9.862 -26.921 29.648 1.00 40.38 166 PRO A C 1
ATOM 1363 O O . PRO A 1 166 ? 11.030 -26.567 29.493 1.00 40.38 166 PRO A O 1
ATOM 1366 N N . LYS A 1 167 ? 9.420 -28.104 29.208 1.00 37.62 167 LYS A N 1
ATOM 1367 C CA . LYS A 1 167 ? 10.142 -28.928 28.233 1.00 37.62 167 LYS A CA 1
ATOM 1368 C C . LYS A 1 167 ? 10.063 -28.251 26.866 1.00 37.62 167 LYS A C 1
ATOM 1370 O O . LYS A 1 167 ? 8.982 -28.107 26.306 1.00 37.62 167 LYS A O 1
ATOM 1375 N N . ILE A 1 168 ? 11.223 -27.885 26.334 1.00 46.75 168 ILE A N 1
ATOM 1376 C CA . ILE A 1 168 ? 11.420 -27.495 24.937 1.00 46.75 168 ILE A CA 1
ATOM 1377 C C . ILE A 1 168 ? 11.040 -28.700 24.054 1.00 46.75 168 ILE A C 1
ATOM 1379 O O . ILE A 1 168 ? 11.628 -29.772 24.233 1.00 46.75 168 ILE A O 1
ATOM 1383 N N . PRO A 1 169 ? 10.072 -28.588 23.128 1.00 44.09 169 PRO A N 1
ATOM 1384 C CA . PRO A 1 169 ? 9.826 -29.645 22.158 1.00 44.09 169 PRO A CA 1
ATOM 1385 C C . PRO A 1 169 ? 10.971 -29.685 21.130 1.00 44.09 169 PRO A C 1
ATOM 1387 O O . PRO A 1 169 ? 11.441 -28.633 20.692 1.00 44.09 169 PRO A O 1
ATOM 1390 N N . PRO A 1 170 ? 11.439 -30.875 20.717 1.00 43.69 170 PRO A N 1
ATOM 1391 C CA . PRO A 1 170 ? 12.438 -30.980 19.669 1.00 43.69 170 PRO A CA 1
ATOM 1392 C C . PRO A 1 170 ? 11.800 -30.577 18.336 1.00 43.69 170 PRO A C 1
ATOM 1394 O O . PRO A 1 170 ? 10.748 -31.098 17.956 1.00 43.69 170 PRO A O 1
ATOM 1397 N N . ASN A 1 171 ? 12.461 -29.667 17.620 1.00 44.84 171 ASN A N 1
ATOM 1398 C CA . ASN A 1 171 ? 12.181 -29.353 16.223 1.00 44.84 171 ASN A CA 1
ATOM 1399 C C . ASN A 1 171 ? 12.258 -30.636 15.387 1.00 44.84 171 ASN A C 1
ATOM 1401 O O . ASN A 1 171 ? 13.319 -31.031 14.906 1.00 44.84 171 ASN A O 1
ATOM 1405 N N . SER A 1 172 ? 11.117 -31.295 15.208 1.00 41.31 172 SER A N 1
ATOM 1406 C CA . SER A 1 172 ? 10.956 -32.307 14.177 1.00 41.31 172 SER A CA 1
ATOM 1407 C C . SER A 1 172 ? 10.706 -31.575 12.864 1.00 41.31 172 SER A C 1
ATOM 1409 O O . SER A 1 172 ? 9.629 -31.033 12.617 1.00 41.31 172 SER A O 1
ATOM 1411 N N . PHE A 1 173 ? 11.731 -31.519 12.016 1.00 49.56 173 PHE A N 1
ATOM 1412 C CA . PHE A 1 173 ? 11.584 -31.111 10.624 1.00 49.56 173 PHE A CA 1
ATOM 1413 C C . PHE A 1 173 ? 10.717 -32.149 9.901 1.00 49.56 173 PHE A C 1
ATOM 1415 O O . PHE A 1 173 ? 11.210 -33.073 9.258 1.00 49.56 173 PHE A O 1
ATOM 1422 N N . LYS A 1 174 ? 9.394 -31.997 9.998 1.00 47.91 174 LYS A N 1
ATOM 1423 C CA . LYS A 1 174 ? 8.455 -32.590 9.046 1.00 47.91 174 LYS A CA 1
ATOM 1424 C C . LYS A 1 174 ? 8.629 -31.844 7.726 1.00 47.91 174 LYS A C 1
ATOM 1426 O O . LYS A 1 174 ? 7.881 -30.920 7.417 1.00 47.91 174 LYS A O 1
ATOM 1431 N N . SER A 1 175 ? 9.635 -32.229 6.942 1.00 53.16 175 SER A N 1
ATOM 1432 C CA . SER A 1 175 ? 9.645 -31.857 5.532 1.00 53.16 175 SER A CA 1
ATOM 1433 C C . SER A 1 175 ? 8.478 -32.588 4.879 1.00 53.16 175 SER A C 1
ATOM 1435 O O . SER A 1 175 ? 8.505 -33.803 4.685 1.00 53.16 175 SER A O 1
ATOM 1437 N N . SER A 1 176 ? 7.390 -31.856 4.649 1.00 64.56 176 SER A N 1
ATOM 1438 C CA . SER A 1 176 ? 6.249 -32.360 3.896 1.00 64.56 176 SER A CA 1
ATOM 1439 C C . SER A 1 176 ? 6.754 -32.776 2.520 1.00 64.56 176 SER A C 1
ATOM 1441 O O . SER A 1 176 ? 7.465 -32.010 1.876 1.00 64.56 176 SER A O 1
ATOM 1443 N N . ILE A 1 177 ? 6.374 -33.961 2.041 1.00 70.00 177 ILE A N 1
ATOM 1444 C CA . ILE A 1 177 ? 6.686 -34.444 0.684 1.00 70.00 177 ILE A CA 1
ATOM 1445 C C . ILE A 1 177 ? 6.373 -33.365 -0.376 1.00 70.00 177 ILE A C 1
ATOM 1447 O O . ILE A 1 177 ? 7.094 -33.234 -1.363 1.00 70.00 177 ILE A O 1
ATOM 1451 N N . LYS A 1 178 ? 5.379 -32.502 -0.115 1.00 68.56 178 LYS A N 1
ATOM 1452 C CA . LYS A 1 178 ? 5.043 -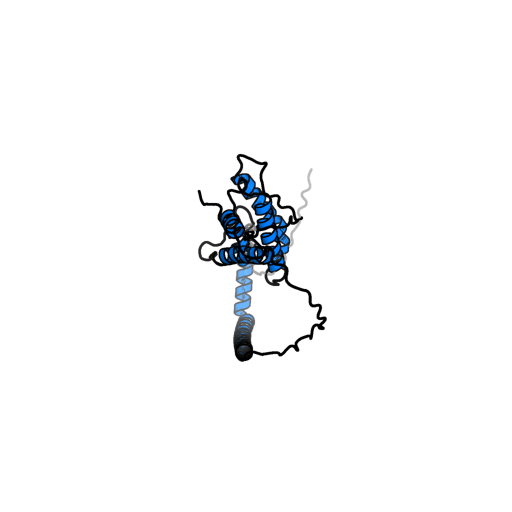31.329 -0.938 1.00 68.56 178 LYS A CA 1
ATOM 1453 C C . LYS A 1 178 ? 6.201 -30.331 -1.106 1.00 68.56 178 LYS A C 1
ATOM 1455 O O . LYS A 1 178 ? 6.372 -29.807 -2.200 1.00 68.56 178 LYS A O 1
ATOM 1460 N N . ASN A 1 179 ? 7.018 -30.109 -0.075 1.00 75.38 179 ASN A N 1
ATOM 1461 C CA . ASN A 1 179 ? 8.173 -29.207 -0.140 1.00 75.38 179 ASN A CA 1
ATOM 1462 C C . ASN A 1 179 ? 9.291 -29.789 -1.011 1.00 75.38 179 ASN A C 1
ATOM 1464 O O . ASN A 1 179 ? 9.926 -29.049 -1.753 1.00 75.38 179 ASN A O 1
ATOM 1468 N N . VAL A 1 180 ? 9.495 -31.110 -0.976 1.00 79.88 180 VAL A N 1
ATOM 1469 C CA . VAL A 1 180 ? 10.474 -31.780 -1.848 1.00 79.88 180 VAL A CA 1
ATOM 1470 C C . VAL A 1 180 ? 10.045 -31.661 -3.312 1.00 79.88 180 VAL A C 1
ATOM 1472 O O . VAL A 1 180 ? 10.844 -31.257 -4.154 1.00 79.88 180 VAL A O 1
ATOM 1475 N N . PHE A 1 181 ? 8.765 -31.910 -3.611 1.00 79.31 181 PHE A N 1
ATOM 1476 C CA . PHE A 1 181 ? 8.226 -31.736 -4.964 1.00 79.31 181 PHE A CA 1
ATOM 1477 C C . PHE A 1 181 ? 8.315 -30.289 -5.457 1.00 79.31 181 PHE A C 1
ATOM 1479 O O . PHE A 1 181 ? 8.694 -30.063 -6.604 1.00 79.31 181 PHE A O 1
ATOM 1486 N N . PHE A 1 182 ? 8.017 -29.314 -4.596 1.00 84.62 182 PHE A N 1
ATOM 1487 C CA . PHE A 1 182 ? 8.112 -27.896 -4.937 1.00 84.62 182 PHE A CA 1
ATOM 1488 C C . PHE A 1 182 ? 9.548 -27.482 -5.283 1.00 84.62 182 PHE A C 1
ATOM 1490 O O . PHE A 1 182 ? 9.775 -26.844 -6.308 1.00 84.62 182 PHE A O 1
ATOM 1497 N N . VAL A 1 183 ? 10.531 -27.914 -4.486 1.00 87.62 183 VAL A N 1
ATOM 1498 C CA . VAL A 1 183 ? 11.953 -27.637 -4.744 1.00 87.62 183 VAL A CA 1
ATOM 1499 C C . VAL A 1 183 ? 12.420 -28.291 -6.048 1.00 87.62 183 VAL A C 1
ATOM 1501 O O . VAL A 1 183 ? 13.085 -27.637 -6.852 1.00 87.62 183 VAL A O 1
ATOM 1504 N N . CYS A 1 184 ? 12.034 -29.544 -6.312 1.00 87.62 184 CYS A N 1
ATOM 1505 C CA . CYS A 1 184 ? 12.357 -30.216 -7.574 1.00 87.62 184 CYS A CA 1
ATOM 1506 C C . CYS A 1 184 ? 11.724 -29.521 -8.789 1.00 87.62 184 CYS A C 1
ATOM 1508 O O . CYS A 1 184 ? 12.378 -29.376 -9.821 1.00 87.62 184 CYS A O 1
ATOM 1510 N N . PHE A 1 185 ? 10.476 -29.061 -8.672 1.00 89.50 185 PHE A N 1
ATOM 1511 C CA . PHE A 1 185 ? 9.782 -28.361 -9.753 1.00 89.50 185 PHE A CA 1
ATOM 1512 C C . PHE A 1 185 ? 10.407 -26.990 -10.042 1.00 89.50 185 PHE A C 1
ATOM 1514 O O . PHE A 1 185 ? 10.633 -26.651 -11.203 1.00 89.50 185 PHE A O 1
ATOM 1521 N N . ILE A 1 186 ? 10.778 -26.239 -8.998 1.00 92.94 186 ILE A N 1
ATOM 1522 C CA . ILE A 1 186 ? 11.511 -24.973 -9.142 1.00 92.94 186 ILE A CA 1
ATOM 1523 C C . ILE A 1 186 ? 12.862 -25.191 -9.823 1.00 92.94 186 ILE A C 1
ATOM 1525 O O . ILE A 1 186 ? 13.198 -24.451 -10.746 1.00 92.94 186 ILE A O 1
ATOM 1529 N N . LEU A 1 187 ? 13.622 -26.214 -9.423 1.00 93.38 187 LEU A N 1
ATOM 1530 C CA . LEU A 1 187 ? 14.897 -26.543 -10.068 1.00 93.38 187 LEU A CA 1
ATOM 1531 C C . LEU A 1 187 ? 14.725 -26.809 -11.567 1.00 93.38 187 LEU A C 1
ATOM 1533 O O . LEU A 1 187 ? 15.531 -26.342 -12.367 1.00 93.38 187 LEU A O 1
ATOM 1537 N N . LEU A 1 188 ? 13.655 -27.504 -11.953 1.00 94.31 188 LEU A N 1
ATOM 1538 C CA . LEU A 1 188 ? 13.355 -27.817 -13.349 1.00 94.31 188 LEU A CA 1
ATOM 1539 C C . LEU A 1 188 ? 12.997 -26.553 -14.152 1.00 94.31 188 LEU A C 1
ATOM 1541 O O . LEU A 1 188 ? 13.496 -26.373 -15.264 1.00 94.31 188 LEU A O 1
ATOM 1545 N N . ILE A 1 189 ? 12.216 -25.638 -13.564 1.00 92.00 189 ILE A N 1
ATOM 1546 C CA . ILE A 1 189 ? 11.921 -24.321 -14.154 1.00 92.00 189 ILE A CA 1
ATOM 1547 C C . ILE A 1 189 ? 13.207 -23.514 -14.346 1.00 92.00 189 ILE A C 1
ATOM 1549 O O . ILE A 1 189 ? 13.432 -22.977 -15.429 1.00 92.00 189 ILE A O 1
ATOM 1553 N N . ILE A 1 190 ? 14.070 -23.446 -13.328 1.00 94.06 190 ILE A N 1
ATOM 1554 C CA . ILE A 1 190 ? 15.341 -22.713 -13.407 1.00 94.06 190 ILE A CA 1
ATOM 1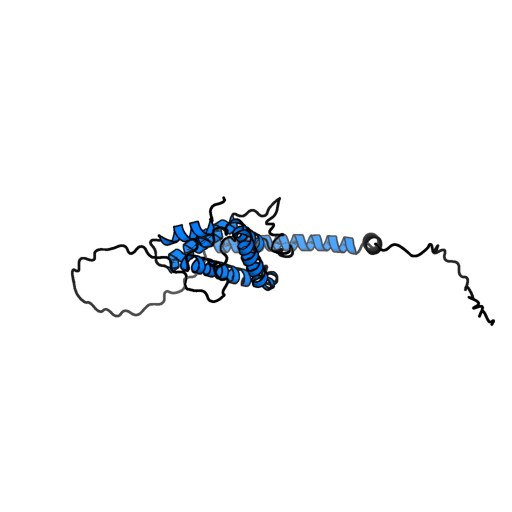555 C C . ILE A 1 190 ? 16.200 -23.276 -14.541 1.00 94.06 190 ILE A C 1
ATOM 1557 O O . ILE A 1 190 ? 16.724 -22.512 -15.350 1.00 94.06 190 ILE A O 1
ATOM 1561 N N . LEU A 1 191 ? 16.308 -24.600 -14.653 1.00 94.50 191 LEU A N 1
ATOM 1562 C CA . LEU A 1 191 ? 17.106 -25.255 -15.691 1.00 94.50 191 LEU A CA 1
ATOM 1563 C C . LEU A 1 191 ? 16.576 -24.933 -17.099 1.00 94.50 191 LEU A C 1
ATOM 1565 O O . LEU A 1 191 ? 17.356 -24.577 -17.985 1.00 94.50 191 LEU A O 1
ATOM 1569 N N . LEU A 1 192 ? 15.252 -24.962 -17.286 1.00 92.94 192 LEU A N 1
ATOM 1570 C CA . LEU A 1 192 ? 14.602 -24.575 -18.542 1.00 92.94 192 LEU A CA 1
ATOM 1571 C C . LEU A 1 192 ? 14.831 -23.100 -18.885 1.00 92.94 192 LEU A C 1
ATOM 1573 O O . LEU A 1 192 ? 15.206 -22.788 -20.015 1.00 92.94 192 LEU A O 1
ATOM 1577 N N . LEU A 1 193 ? 14.654 -22.193 -17.921 1.00 90.81 193 LEU A N 1
ATOM 1578 C CA . LEU A 1 193 ? 14.890 -20.762 -18.124 1.00 90.81 193 LEU A CA 1
ATOM 1579 C C . LEU A 1 193 ? 16.351 -20.484 -18.479 1.00 90.81 193 LEU A C 1
ATOM 1581 O O . LEU A 1 193 ? 16.622 -19.722 -19.406 1.00 90.81 193 LEU A O 1
ATOM 1585 N N . THR A 1 194 ? 17.286 -21.149 -17.800 1.00 89.38 194 THR A N 1
ATOM 1586 C CA . THR A 1 194 ? 18.722 -21.019 -18.075 1.00 89.38 194 THR A CA 1
ATOM 1587 C C . THR A 1 194 ? 19.038 -21.478 -19.499 1.00 89.38 194 THR A C 1
ATOM 1589 O O . THR A 1 194 ? 19.740 -20.787 -20.234 1.00 89.38 194 THR A O 1
ATOM 1592 N N . PHE A 1 195 ? 18.461 -22.600 -19.937 1.00 88.81 195 PHE A N 1
ATOM 1593 C CA . PHE A 1 195 ? 18.635 -23.114 -21.295 1.00 88.81 195 PHE A CA 1
ATOM 1594 C C . PHE A 1 195 ? 18.058 -22.170 -22.363 1.00 88.81 195 PHE A C 1
ATOM 1596 O O . PHE A 1 195 ? 18.726 -21.878 -23.356 1.00 88.81 195 PHE A O 1
ATOM 1603 N N . ILE A 1 196 ? 16.855 -21.628 -22.140 1.00 86.94 196 ILE A N 1
ATOM 1604 C CA . ILE A 1 196 ? 16.232 -20.633 -23.029 1.00 86.94 196 ILE A CA 1
ATOM 1605 C C . ILE A 1 196 ? 17.100 -19.373 -23.117 1.00 86.94 196 ILE A C 1
ATOM 1607 O O . ILE A 1 196 ? 17.341 -18.864 -24.214 1.00 86.94 196 ILE A O 1
ATOM 1611 N N . PHE A 1 197 ? 17.600 -18.883 -21.980 1.00 82.44 197 PHE A N 1
ATOM 1612 C CA . PHE A 1 197 ? 18.439 -17.690 -21.931 1.00 82.44 197 PHE A CA 1
ATOM 1613 C C . PHE A 1 197 ? 19.761 -17.901 -22.677 1.00 82.44 197 PHE A C 1
ATOM 1615 O O . PHE A 1 197 ? 20.139 -17.063 -23.491 1.00 82.44 197 PHE A O 1
ATOM 1622 N N . LEU A 1 198 ? 20.418 -19.051 -22.495 1.00 82.00 198 LEU A N 1
ATOM 1623 C CA . LEU A 1 198 ? 21.653 -19.400 -23.206 1.00 82.00 198 LEU A CA 1
ATOM 1624 C C . LEU A 1 198 ? 21.446 -19.528 -24.724 1.00 82.00 198 LEU A C 1
ATOM 1626 O O . LEU A 1 198 ? 22.246 -19.001 -25.499 1.00 82.00 198 LEU A O 1
ATOM 1630 N N . ILE A 1 199 ? 20.353 -20.158 -25.169 1.00 80.56 199 ILE A N 1
ATOM 1631 C CA . ILE A 1 199 ? 20.015 -20.239 -26.601 1.00 80.56 199 ILE A CA 1
ATOM 1632 C C . ILE A 1 199 ? 19.774 -18.847 -27.186 1.00 80.56 199 ILE A C 1
ATOM 1634 O O . ILE A 1 199 ? 20.248 -18.534 -28.283 1.00 80.56 199 ILE A O 1
ATOM 1638 N N . ASN A 1 200 ? 19.033 -18.003 -26.468 1.00 75.88 200 ASN A N 1
ATOM 1639 C CA . ASN A 1 200 ? 18.722 -16.657 -26.931 1.00 75.88 200 ASN A CA 1
ATOM 1640 C C . ASN A 1 200 ? 19.961 -15.755 -26.931 1.00 75.88 200 ASN A C 1
ATOM 1642 O O . ASN A 1 200 ? 20.144 -15.003 -27.886 1.00 75.88 200 ASN A O 1
ATO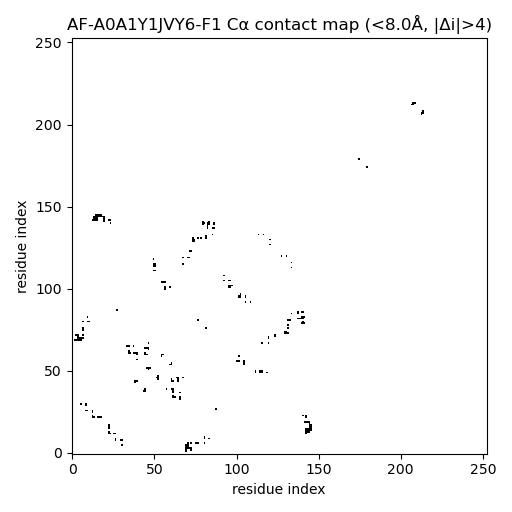M 1646 N N . LEU A 1 201 ? 20.865 -15.892 -25.958 1.00 75.00 201 LEU A N 1
ATOM 1647 C CA . LEU A 1 201 ? 22.166 -15.221 -25.975 1.00 75.00 201 LEU A CA 1
ATOM 1648 C C . LEU A 1 201 ? 22.998 -15.622 -27.195 1.00 75.00 201 LEU A C 1
ATOM 1650 O O . LEU A 1 201 ? 23.563 -14.748 -27.846 1.00 75.00 201 LEU A O 1
ATOM 1654 N N . GLY A 1 202 ? 23.018 -16.906 -27.567 1.00 71.62 202 GLY A N 1
ATOM 1655 C CA . GLY A 1 202 ? 23.698 -17.363 -28.783 1.00 71.62 202 GLY A CA 1
ATOM 1656 C C . GLY A 1 202 ? 23.130 -16.729 -30.061 1.00 71.62 202 GLY A C 1
ATOM 1657 O O . GLY A 1 202 ? 23.880 -16.349 -30.962 1.00 71.62 202 GLY A O 1
ATOM 1658 N N . LYS A 1 203 ? 21.805 -16.536 -30.130 1.00 70.25 203 LYS A N 1
ATOM 1659 C CA . LYS A 1 203 ? 21.152 -15.818 -31.240 1.00 70.25 203 LYS A CA 1
ATOM 1660 C C . LYS A 1 203 ? 21.487 -14.325 -31.243 1.00 70.25 203 LYS A C 1
ATOM 1662 O O . LYS A 1 203 ? 21.769 -13.783 -32.310 1.00 70.25 203 LYS A O 1
ATOM 1667 N N . ILE A 1 204 ? 21.499 -13.679 -30.075 1.00 66.12 204 ILE A N 1
ATOM 1668 C CA . ILE A 1 204 ? 21.854 -12.259 -29.919 1.00 66.12 204 ILE A CA 1
ATOM 1669 C C . ILE A 1 204 ? 23.318 -12.032 -30.304 1.00 66.12 204 ILE A C 1
ATOM 1671 O O . ILE A 1 204 ? 23.608 -11.133 -31.087 1.00 66.12 204 ILE A O 1
ATOM 1675 N N . GLN A 1 205 ? 24.237 -12.883 -29.844 1.00 65.94 205 GLN A N 1
ATOM 1676 C CA . GLN A 1 205 ? 25.645 -12.821 -30.236 1.00 65.94 205 GLN A CA 1
ATOM 1677 C C . GLN A 1 205 ? 25.811 -13.007 -31.745 1.00 65.94 205 GLN A C 1
ATOM 1679 O O . GLN A 1 205 ? 26.505 -12.215 -32.371 1.00 65.94 205 GLN A O 1
ATOM 1684 N N . LYS A 1 206 ? 25.121 -13.977 -32.361 1.00 69.31 206 LYS A N 1
ATOM 1685 C CA . LYS A 1 206 ? 25.160 -14.183 -33.819 1.00 69.31 206 LYS A CA 1
ATOM 1686 C C . LYS A 1 206 ? 24.577 -12.999 -34.603 1.00 69.31 206 LYS A C 1
ATOM 1688 O O . LYS A 1 206 ? 25.071 -12.679 -35.682 1.00 69.31 206 LYS A O 1
ATOM 1693 N N . PHE A 1 207 ? 23.559 -12.330 -34.064 1.00 64.88 207 PHE A N 1
ATOM 1694 C CA . PHE A 1 207 ? 22.978 -11.121 -34.648 1.00 64.88 207 PHE A CA 1
ATOM 1695 C C . PHE A 1 207 ? 23.921 -9.913 -34.543 1.00 64.88 207 PHE A C 1
ATOM 1697 O O . PHE A 1 207 ? 24.075 -9.183 -35.521 1.00 64.88 207 PHE A O 1
ATOM 1704 N N . LEU A 1 208 ? 24.593 -9.743 -33.400 1.00 60.78 208 LEU A N 1
ATOM 1705 C CA . LEU A 1 208 ? 25.572 -8.678 -33.158 1.00 60.78 208 LEU A CA 1
ATOM 1706 C C . LEU A 1 208 ? 26.908 -8.914 -33.880 1.00 60.78 208 LEU A C 1
ATOM 1708 O O . LEU A 1 208 ? 27.583 -7.960 -34.237 1.00 60.78 208 LEU A O 1
ATOM 1712 N N . TYR A 1 209 ? 27.299 -10.160 -34.146 1.00 64.56 209 TYR A N 1
ATOM 1713 C CA . TYR A 1 209 ? 28.511 -10.447 -34.924 1.00 64.56 209 TYR A CA 1
ATOM 1714 C C . TYR A 1 209 ? 28.309 -10.274 -36.435 1.00 64.56 209 TYR A C 1
ATOM 1716 O O . TYR A 1 209 ? 29.280 -10.232 -37.192 1.00 64.56 209 TYR A O 1
ATOM 1724 N N . ASN A 1 210 ? 27.059 -10.153 -36.895 1.00 69.81 210 ASN A N 1
ATOM 1725 C CA . ASN A 1 210 ? 26.783 -9.820 -38.282 1.00 69.81 210 ASN A CA 1
ATOM 1726 C C . ASN A 1 210 ? 27.075 -8.330 -38.516 1.00 69.81 210 ASN A C 1
ATOM 1728 O O . ASN A 1 210 ? 26.276 -7.454 -38.177 1.00 69.81 210 ASN A O 1
ATOM 1732 N N . THR A 1 211 ? 28.228 -8.051 -39.125 1.00 62.19 211 THR A N 1
ATOM 1733 C CA . THR A 1 211 ? 28.757 -6.701 -39.367 1.00 62.19 211 THR A CA 1
ATOM 1734 C C . THR A 1 211 ? 27.764 -5.794 -40.105 1.00 62.19 211 THR A C 1
ATOM 1736 O O . THR A 1 211 ? 27.757 -4.584 -39.888 1.00 62.19 211 THR A O 1
ATOM 1739 N N . TRP A 1 212 ? 26.890 -6.365 -40.942 1.00 62.34 212 TRP A N 1
ATOM 1740 C CA . TRP A 1 212 ? 25.836 -5.630 -41.648 1.00 62.34 212 TRP A CA 1
ATOM 1741 C C . TRP A 1 212 ? 24.717 -5.149 -40.717 1.00 62.34 212 TRP A C 1
ATOM 1743 O O . TRP A 1 212 ? 24.292 -4.000 -40.817 1.00 62.34 212 TRP A O 1
ATOM 1753 N N . ASN A 1 213 ? 24.293 -5.981 -39.764 1.00 65.00 213 ASN A N 1
ATOM 1754 C CA . ASN A 1 213 ? 23.231 -5.634 -38.817 1.00 65.00 213 ASN A CA 1
ATOM 1755 C C . ASN A 1 213 ? 23.696 -4.579 -37.808 1.00 65.00 213 ASN A C 1
ATOM 1757 O O . ASN A 1 213 ? 22.947 -3.658 -37.490 1.00 65.00 213 ASN A O 1
ATOM 1761 N N . VAL A 1 214 ? 24.951 -4.657 -37.354 1.00 65.75 214 VAL A N 1
ATOM 1762 C CA . VAL A 1 214 ? 25.535 -3.625 -36.481 1.00 65.75 214 VAL A CA 1
ATOM 1763 C C . VAL A 1 214 ? 25.684 -2.298 -37.219 1.00 65.75 214 VAL A C 1
ATOM 1765 O O . VAL A 1 214 ? 25.305 -1.260 -36.680 1.00 65.75 214 VAL A O 1
ATOM 1768 N N . LYS A 1 215 ? 26.160 -2.309 -38.473 1.00 69.81 215 LYS A N 1
ATOM 1769 C CA . LYS A 1 215 ? 26.221 -1.091 -39.299 1.00 69.81 215 LYS A CA 1
ATOM 1770 C C . LYS A 1 215 ? 24.835 -0.476 -39.521 1.00 69.81 215 LYS A C 1
ATOM 1772 O O . LYS A 1 215 ? 24.706 0.743 -39.448 1.00 69.81 215 LYS A O 1
ATOM 1777 N N . PHE A 1 216 ? 23.806 -1.298 -39.732 1.00 71.81 216 PHE A N 1
ATOM 1778 C CA . PHE A 1 216 ? 22.421 -0.839 -39.854 1.00 71.81 216 PHE A CA 1
ATOM 1779 C C . PHE A 1 216 ? 21.900 -0.197 -38.558 1.00 71.81 216 PHE A C 1
ATOM 1781 O O . PHE A 1 216 ? 21.334 0.894 -38.597 1.00 71.81 216 PHE A O 1
ATOM 1788 N N . LEU A 1 217 ? 22.155 -0.815 -37.400 1.00 67.56 217 LEU A N 1
ATOM 1789 C CA . LEU A 1 217 ? 21.775 -0.259 -36.096 1.00 67.56 217 LEU A CA 1
ATOM 1790 C C . LEU A 1 217 ? 22.480 1.072 -35.800 1.00 67.56 217 LEU A C 1
ATOM 1792 O O . LEU A 1 217 ? 21.827 2.026 -35.383 1.00 67.56 217 LEU A O 1
ATOM 1796 N N . ILE A 1 218 ? 23.786 1.168 -36.073 1.00 69.38 218 ILE A N 1
ATOM 1797 C CA . ILE A 1 218 ? 24.557 2.413 -35.913 1.00 69.38 218 ILE A CA 1
ATOM 1798 C C . ILE A 1 218 ? 24.037 3.504 -36.863 1.00 69.38 218 ILE A C 1
ATOM 1800 O O . ILE A 1 218 ? 23.921 4.665 -36.469 1.00 69.38 218 ILE A O 1
ATOM 1804 N N . SER A 1 219 ? 23.691 3.145 -38.104 1.00 69.75 219 SER A N 1
ATOM 1805 C CA . SER A 1 219 ? 23.133 4.079 -39.089 1.00 69.75 219 SER A CA 1
ATOM 1806 C C . SER A 1 219 ? 21.769 4.631 -38.660 1.00 69.75 219 SER A C 1
ATOM 1808 O O . SER A 1 219 ? 21.558 5.842 -38.732 1.00 69.75 219 SER A O 1
ATOM 1810 N N . ASN A 1 220 ? 20.875 3.781 -38.149 1.00 62.94 220 ASN A N 1
ATOM 1811 C CA . ASN A 1 220 ? 19.575 4.219 -37.636 1.00 62.94 220 ASN A CA 1
ATOM 1812 C C . ASN A 1 220 ? 19.701 5.057 -36.360 1.00 62.94 220 ASN A C 1
ATOM 1814 O O . ASN A 1 220 ? 18.968 6.028 -36.198 1.00 62.94 220 ASN A O 1
ATOM 1818 N N . TYR A 1 221 ? 20.656 4.736 -35.484 1.00 63.66 221 TYR A N 1
ATOM 1819 C CA . TYR A 1 221 ? 20.931 5.547 -34.299 1.00 63.66 221 TYR A CA 1
ATOM 1820 C C . TYR A 1 221 ? 21.415 6.957 -34.676 1.00 63.66 221 TYR A C 1
ATOM 1822 O O . TYR A 1 221 ? 20.912 7.938 -34.137 1.00 63.66 221 TYR A O 1
ATOM 1830 N N . ARG A 1 222 ? 22.311 7.080 -35.672 1.00 58.41 222 ARG A N 1
ATOM 1831 C CA . ARG A 1 222 ? 22.743 8.384 -36.213 1.00 58.41 222 ARG A CA 1
ATOM 1832 C C . ARG A 1 222 ? 21.609 9.172 -36.869 1.00 58.41 222 ARG A C 1
ATOM 1834 O O . ARG A 1 222 ? 21.555 10.384 -36.701 1.00 58.41 222 ARG A O 1
ATOM 1841 N N . LYS A 1 223 ? 20.711 8.509 -37.606 1.00 58.19 223 LYS A N 1
ATOM 1842 C CA . LYS A 1 223 ? 19.543 9.173 -38.213 1.00 58.19 223 LYS A CA 1
ATOM 1843 C C . LYS A 1 223 ? 18.567 9.716 -37.170 1.00 5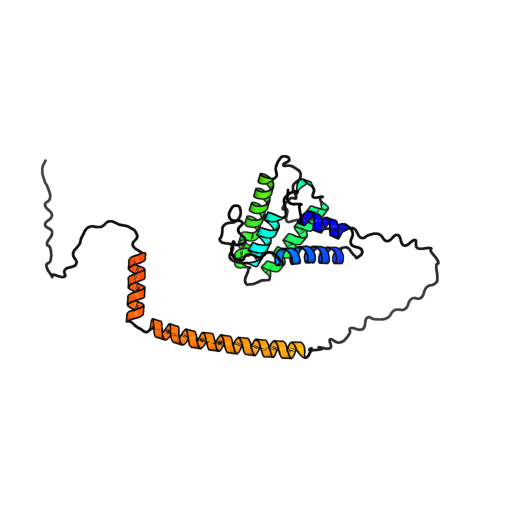8.19 223 LYS A C 1
ATOM 1845 O O . LYS A 1 223 ? 17.966 10.753 -37.408 1.00 58.19 223 LYS A O 1
ATOM 1850 N N . ASN A 1 224 ? 18.442 9.054 -36.021 1.00 54.88 224 ASN A N 1
ATOM 1851 C CA . ASN A 1 224 ? 17.504 9.457 -34.974 1.00 54.88 224 ASN A CA 1
ATOM 1852 C C . ASN A 1 224 ? 18.104 10.419 -33.931 1.00 54.88 224 ASN A C 1
ATOM 1854 O O . ASN A 1 224 ? 17.343 11.007 -33.170 1.00 54.88 224 ASN A O 1
ATOM 1858 N N . SER A 1 225 ? 19.432 10.601 -33.871 1.00 52.81 225 SER A N 1
ATOM 1859 C CA . SER A 1 225 ? 20.066 11.534 -32.920 1.00 52.81 225 SER A CA 1
ATOM 1860 C C . SER A 1 225 ? 20.236 12.962 -33.449 1.00 52.81 225 SER A C 1
ATOM 1862 O O . SER A 1 225 ? 20.642 13.838 -32.690 1.00 52.81 225 SER A O 1
ATOM 1864 N N . HIS A 1 226 ? 19.953 13.216 -34.729 1.00 45.75 226 HIS A N 1
ATOM 1865 C CA . HIS A 1 226 ? 20.015 14.551 -35.326 1.00 45.75 226 HIS A CA 1
ATOM 1866 C C . HIS A 1 226 ? 18.608 15.055 -35.643 1.00 45.75 226 HIS A C 1
ATOM 1868 O O . HIS A 1 226 ? 18.151 15.001 -36.778 1.00 45.75 226 HIS A O 1
ATOM 1874 N N . GLN A 1 227 ? 17.928 15.551 -34.609 1.00 47.00 227 GLN A N 1
ATOM 1875 C CA . GLN A 1 227 ? 16.666 16.289 -34.728 1.00 47.00 227 GLN A CA 1
ATOM 1876 C C . GLN A 1 227 ? 16.879 17.810 -34.596 1.00 47.00 227 GLN A C 1
ATOM 1878 O O . GLN A 1 227 ? 15.993 18.529 -34.148 1.00 47.00 227 GLN A O 1
ATOM 1883 N N . PHE A 1 228 ? 18.062 18.301 -34.973 1.00 42.22 228 PHE A N 1
ATOM 1884 C CA . PHE A 1 228 ? 18.320 19.729 -35.127 1.00 42.22 228 PHE A CA 1
ATOM 1885 C C . PHE A 1 228 ? 18.796 19.985 -36.553 1.00 42.22 228 PHE A C 1
ATOM 1887 O O . PHE A 1 228 ? 19.898 19.596 -36.939 1.00 42.22 228 PHE A O 1
ATOM 1894 N N . GLU A 1 229 ? 17.884 20.573 -37.324 1.00 44.34 229 GLU A N 1
ATOM 1895 C CA . GLU A 1 229 ? 18.125 21.232 -38.602 1.00 44.34 229 GLU A CA 1
ATOM 1896 C C . GLU A 1 229 ? 19.195 22.324 -38.487 1.00 44.34 229 GLU A C 1
ATOM 1898 O O . GLU A 1 229 ? 19.429 22.880 -37.413 1.00 44.34 229 GLU A O 1
ATOM 1903 N N . ASN A 1 230 ? 19.737 22.663 -39.658 1.00 46.44 230 ASN A N 1
ATOM 1904 C CA . ASN A 1 230 ? 20.736 23.681 -39.981 1.00 46.44 230 ASN A CA 1
ATOM 1905 C C . ASN A 1 230 ? 22.186 23.269 -39.747 1.00 46.44 230 ASN A C 1
ATOM 1907 O O . ASN A 1 230 ? 22.747 23.501 -38.685 1.00 46.44 230 ASN A O 1
ATOM 1911 N N . TYR A 1 231 ? 22.808 22.746 -40.803 1.00 41.59 231 TYR A N 1
ATOM 1912 C CA . TYR A 1 231 ? 23.861 23.489 -41.495 1.00 41.59 231 TYR A CA 1
ATOM 1913 C C . TYR A 1 231 ? 23.873 23.089 -42.972 1.00 41.59 231 TYR A C 1
ATOM 1915 O O . TYR A 1 231 ? 23.621 21.934 -43.311 1.00 41.59 231 TYR A O 1
ATOM 1923 N N . ASP A 1 232 ? 24.105 24.101 -43.799 1.00 39.81 232 ASP A N 1
ATOM 1924 C CA . ASP A 1 232 ? 24.065 24.115 -45.253 1.00 39.81 232 ASP A CA 1
ATOM 1925 C C . ASP A 1 232 ? 24.751 22.932 -45.944 1.00 39.81 232 ASP A C 1
ATOM 1927 O O . ASP A 1 232 ? 25.733 22.358 -45.464 1.00 39.81 232 ASP A O 1
ATOM 1931 N N . ASP A 1 233 ? 24.216 22.636 -47.127 1.00 45.78 233 ASP A N 1
ATOM 1932 C CA . ASP A 1 233 ? 24.748 21.743 -48.146 1.00 45.78 233 ASP A CA 1
ATOM 1933 C C . ASP A 1 233 ? 26.276 21.841 -48.283 1.00 45.78 233 ASP A C 1
ATOM 1935 O O . ASP A 1 233 ? 26.817 22.699 -48.980 1.00 45.78 233 ASP A O 1
ATOM 1939 N N . PHE A 1 234 ? 26.984 20.881 -47.690 1.00 42.12 234 PHE A N 1
ATOM 1940 C CA . PHE A 1 234 ? 28.310 20.500 -48.156 1.00 42.12 234 PHE A CA 1
ATOM 1941 C C . PHE A 1 234 ? 28.188 19.191 -48.931 1.00 42.12 234 PHE A C 1
ATOM 1943 O O . PHE A 1 234 ? 28.021 18.127 -48.320 1.00 42.12 234 PHE A O 1
ATOM 1950 N N . PRO A 1 235 ? 28.295 19.214 -50.273 1.00 44.62 235 PRO A N 1
ATOM 1951 C CA . PRO A 1 235 ? 28.504 17.990 -51.014 1.00 44.62 235 PRO A CA 1
ATOM 1952 C C . PRO A 1 235 ? 29.893 17.467 -50.638 1.00 44.62 235 PRO A C 1
ATOM 1954 O O . PRO A 1 235 ? 30.917 17.991 -51.069 1.00 44.62 235 PRO A O 1
ATOM 1957 N N . PHE A 1 236 ? 29.932 16.419 -49.817 1.00 41.44 236 PHE A N 1
ATOM 1958 C CA . PHE A 1 236 ? 31.123 15.595 -49.630 1.00 41.44 236 PHE A CA 1
ATOM 1959 C C . PHE A 1 236 ? 31.389 14.816 -50.926 1.00 41.44 236 PHE A C 1
ATOM 1961 O O . PHE A 1 236 ? 31.155 13.611 -51.010 1.00 41.44 236 PHE A O 1
ATOM 1968 N N . VAL A 1 237 ? 31.868 15.513 -51.954 1.00 41.41 237 VAL A N 1
ATOM 1969 C CA . VAL A 1 237 ? 32.614 14.894 -53.044 1.00 41.41 237 VAL A CA 1
ATOM 1970 C C . VAL A 1 237 ? 34.082 15.086 -52.708 1.00 41.41 237 VAL A C 1
ATOM 1972 O O . VAL A 1 237 ? 34.589 16.198 -52.598 1.00 41.41 237 VAL A O 1
ATOM 1975 N N . SER A 1 238 ? 34.736 13.962 -52.452 1.00 48.25 238 SER A N 1
ATOM 1976 C CA . SER A 1 238 ? 36.160 13.863 -52.195 1.00 48.25 238 SER A CA 1
ATOM 1977 C C . SER A 1 238 ? 36.944 14.225 -53.455 1.00 48.25 238 SER A C 1
ATOM 1979 O O . SER A 1 238 ? 37.235 13.340 -54.256 1.00 48.25 238 SER A O 1
ATOM 1981 N N . GLU A 1 239 ? 37.328 15.485 -53.616 1.00 39.91 239 GLU A N 1
ATOM 1982 C CA . GLU A 1 239 ? 38.445 15.843 -54.486 1.00 39.91 239 GLU A CA 1
ATOM 1983 C C . GLU A 1 239 ? 39.431 16.761 -53.767 1.00 39.91 239 GLU A C 1
ATOM 1985 O O . GLU A 1 239 ? 39.113 17.550 -52.881 1.00 39.91 239 GLU A O 1
ATOM 1990 N N . ASN A 1 240 ? 40.688 16.494 -54.073 1.00 44.12 240 ASN A N 1
ATOM 1991 C CA . ASN A 1 240 ? 41.829 16.595 -53.188 1.00 44.12 240 ASN A CA 1
ATOM 1992 C C . ASN A 1 240 ? 42.550 17.932 -53.410 1.00 44.12 240 ASN A C 1
ATOM 1994 O O . ASN A 1 240 ? 43.745 17.948 -53.695 1.00 44.12 240 ASN A O 1
ATOM 1998 N N . GLU A 1 241 ? 41.829 19.052 -53.329 1.00 43.59 241 GLU A N 1
ATOM 1999 C CA . GLU A 1 241 ? 42.410 20.377 -53.558 1.00 43.59 241 GLU A CA 1
ATOM 2000 C C . GLU A 1 241 ? 42.429 21.219 -52.279 1.00 43.59 241 GLU A C 1
ATOM 2002 O O . GLU A 1 241 ? 41.416 21.498 -51.639 1.00 43.59 241 GLU A O 1
ATOM 2007 N N . ARG A 1 242 ? 43.644 21.616 -51.879 1.00 41.59 242 ARG A N 1
ATOM 2008 C CA . ARG A 1 242 ? 43.878 22.566 -50.790 1.00 41.59 242 ARG A CA 1
ATOM 2009 C C . ARG A 1 242 ? 43.335 23.933 -51.204 1.00 41.59 242 ARG A C 1
ATOM 2011 O O . ARG A 1 242 ? 43.998 24.659 -51.941 1.00 41.59 242 ARG A O 1
ATOM 2018 N N . TYR A 1 243 ? 42.184 24.316 -50.666 1.00 41.16 243 TYR A N 1
ATOM 2019 C CA . TYR A 1 243 ? 41.724 25.699 -50.719 1.00 41.16 243 TYR A CA 1
ATOM 2020 C C . TYR A 1 243 ? 42.641 26.577 -49.855 1.00 41.16 243 TYR A C 1
ATOM 2022 O O . TYR A 1 243 ? 42.540 26.604 -48.629 1.00 41.16 243 TYR A O 1
ATOM 2030 N N . ASN A 1 244 ? 43.566 27.291 -50.501 1.00 42.12 244 ASN A N 1
ATOM 2031 C CA . ASN A 1 244 ? 44.286 28.404 -49.888 1.00 42.12 244 ASN A CA 1
ATOM 2032 C C . ASN A 1 244 ? 43.297 29.563 -49.704 1.00 42.12 244 ASN A C 1
ATOM 2034 O O . ASN A 1 244 ? 42.983 30.275 -50.656 1.00 42.12 244 ASN A O 1
ATOM 2038 N N . MET A 1 245 ? 42.795 29.751 -48.484 1.00 47.22 245 MET A N 1
ATOM 2039 C CA . MET A 1 245 ? 42.002 30.932 -48.149 1.00 47.22 245 MET A CA 1
ATOM 2040 C C . MET A 1 245 ? 42.930 32.140 -47.982 1.00 47.22 245 MET A C 1
ATOM 2042 O O . MET A 1 245 ? 43.676 32.250 -47.010 1.00 47.22 245 MET A O 1
ATOM 2046 N N . HIS A 1 246 ? 42.892 33.042 -48.963 1.00 38.47 246 HIS A N 1
ATOM 2047 C CA . HIS A 1 246 ? 43.501 34.366 -48.883 1.00 38.47 246 HIS A CA 1
ATOM 2048 C C . HIS A 1 246 ? 42.637 35.253 -47.977 1.00 38.47 246 HIS A C 1
ATOM 2050 O O . HIS A 1 246 ? 41.502 35.573 -48.324 1.00 38.47 246 HIS A O 1
ATOM 2056 N N . TYR A 1 247 ? 43.168 35.679 -46.831 1.00 40.88 247 TYR A N 1
ATOM 2057 C CA . TYR A 1 247 ? 42.539 36.731 -46.035 1.00 40.88 247 TYR A CA 1
ATOM 2058 C C . TYR A 1 247 ? 42.830 38.080 -46.699 1.00 40.88 247 TYR A C 1
ATOM 2060 O O . TYR A 1 247 ? 43.970 38.549 -46.679 1.00 40.88 247 TYR A O 1
ATOM 2068 N N . MET A 1 248 ? 41.816 38.702 -47.303 1.00 41.66 248 MET A N 1
ATOM 2069 C CA . MET A 1 248 ? 41.868 40.136 -47.574 1.00 41.66 248 MET A CA 1
ATOM 2070 C C . MET A 1 248 ? 41.612 40.876 -46.261 1.00 41.66 248 MET A C 1
ATOM 2072 O O . MET A 1 248 ? 40.504 40.866 -45.734 1.00 41.66 248 MET A O 1
ATOM 2076 N N . LEU A 1 249 ? 42.668 41.485 -45.721 1.00 46.84 249 LEU A N 1
ATOM 2077 C CA . LEU A 1 249 ? 42.553 42.558 -44.740 1.00 46.84 249 LEU A CA 1
ATOM 2078 C C . LEU A 1 249 ? 42.019 43.788 -45.472 1.00 46.84 249 LEU A C 1
ATOM 2080 O O . LEU A 1 249 ? 42.729 44.402 -46.270 1.00 46.84 249 LEU A O 1
ATOM 2084 N N . GLU A 1 250 ? 40.762 44.120 -45.209 1.00 41.03 250 GLU A N 1
ATOM 2085 C CA . GLU A 1 250 ? 40.180 45.399 -45.586 1.00 41.03 250 GLU A CA 1
ATOM 2086 C C . GLU A 1 250 ? 40.809 46.480 -44.693 1.00 41.03 250 GLU A C 1
ATOM 2088 O O . GLU A 1 250 ? 40.514 46.598 -43.505 1.00 41.03 250 GLU A O 1
ATOM 2093 N N . ASN A 1 251 ? 41.762 47.212 -45.267 1.00 43.22 251 ASN A N 1
ATOM 2094 C CA . ASN A 1 251 ? 42.211 48.504 -44.765 1.00 43.22 251 ASN A CA 1
ATOM 2095 C C . ASN A 1 251 ? 41.368 49.607 -45.414 1.00 43.22 251 ASN A C 1
ATOM 2097 O O . ASN A 1 251 ? 40.976 49.468 -46.575 1.00 43.22 251 ASN A O 1
ATOM 2101 N N . ASN A 1 252 ? 41.251 50.719 -44.677 1.00 41.72 252 ASN A N 1
ATOM 2102 C CA . ASN A 1 252 ? 40.709 52.052 -45.000 1.00 41.72 252 ASN A CA 1
ATOM 2103 C C . ASN A 1 252 ? 39.371 52.305 -44.271 1.00 41.72 252 ASN A C 1
ATOM 2105 O O . ASN A 1 252 ? 38.407 51.587 -44.489 1.00 41.72 252 ASN A O 1
ATOM 2109 N N . SER A 1 253 ? 39.206 53.322 -43.418 1.00 38.50 253 SER A N 1
ATOM 2110 C CA . SER A 1 253 ? 39.925 54.601 -43.255 1.00 38.50 253 SER A CA 1
ATOM 2111 C C . SER A 1 253 ? 39.789 55.117 -41.824 1.00 38.50 253 SER A C 1
ATOM 2113 O O . SER A 1 253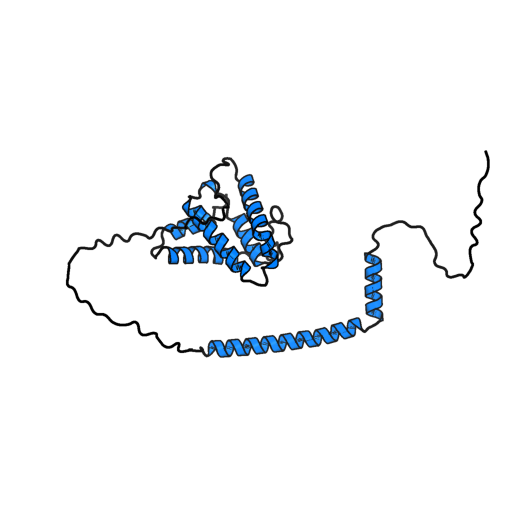 ? 38.750 54.805 -41.201 1.00 38.50 253 SER A O 1
#

Organism: Plasmodium gonderi (NCBI:txid77519)

Secondary structure (DSSP, 8-state):
----HHHHHHHHHTT-SS-HHHHHHHHHHHHHHHHHH---STT----TTTS-TT---HHHHHHHHHHHHH---GGG--HHHHHHHHHHHHHHHHHHHT-TTTHHHHTTHHHHHHHHHHHHHHHH-S-TT------SS-PPP-PPP---------------------PPPP------HHHHHHHHHHHHHHHHHHHHHHHHHHHHHHHHS-HHHHHHHHHHHHHHH----------------------------

Mean predicted aligned error: 20.16 Å

Radius of gyration: 33.19 Å; Cα contacts (8 Å, |Δi|>4): 149; chains: 1; bounding box: 65×89×100 Å

Solvent-accessible surface area (backbone atoms only — not comparable to full-atom values): 15832 Å² total; per-residue (Å²): 131,86,72,39,51,57,61,50,51,51,58,63,34,37,68,27,76,53,56,46,66,58,32,49,51,48,42,48,47,55,56,49,55,56,32,68,67,52,77,53,58,103,81,48,55,74,52,64,96,63,40,71,79,82,69,79,52,64,67,60,34,27,44,55,42,46,50,65,77,27,58,65,59,49,74,75,52,48,75,50,52,37,18,39,51,52,47,46,53,52,50,52,53,55,58,41,62,73,31,84,90,41,42,79,62,54,78,46,42,66,65,48,50,51,40,44,53,50,51,49,49,65,77,60,56,90,65,88,83,54,63,71,75,94,53,93,74,71,50,79,57,71,43,49,52,58,76,74,81,71,80,74,78,85,71,89,77,79,90,78,92,76,94,76,82,87,78,80,77,79,88,72,83,78,74,48,70,67,56,57,52,49,53,54,52,51,52,52,51,51,53,51,52,51,52,52,50,53,55,49,48,54,50,51,50,57,50,61,67,34,66,66,55,45,52,49,51,54,50,53,52,58,63,70,70,61,88,69,84,86,79,78,94,72,81,87,67,94,70,96,69,86,81,79,81,78,81,79,79,87,77,86,133

pLDDT: mean 70.26, std 18.78, range [34.16, 94.88]

Foldseek 3Di:
DDALVLLVLLVVLLADQDAFVVSLVVSLVVVLVQLVPDDQPPVGLDPVVQDPPPQPDRSVSSVLSSCLVRHAVQLPQDLLSLLSVLVSLVVVLVVQCPDPVRVVVSVCVVVSVVSSQVVSLVVRDPPNPRGSDPDNPRDDNGRDHPPPPPVPPDDDDDDDDDDDDDDDDDPDPPPDVVNVVVVVVVVVVVVVVVVVVVVVVVVVVVQCVPPVNVVVVVVVVVVVVPPDDDDDDDPPDDDDDDPPDDDDDDDDD